Protein AF-A0A520HR29-F1 (afdb_monomer)

Sequence (355 aa):
AADKATYLRTVQDWIVTPQLKSSAGLAGVDSLGGYTKQYLVVPDIQRMAAMKITLHDLATALERNNTSAGAGVVNRNGEGLAVRADGRVRNADELARTVIATRESVPILLSQIGTVRTGQALRMGSASENGHEVVVGTAVMRIGENSRTVSTGVGERLKEIGRALPVDVVVKPVLNRTELVNSTIATVARNLAEGALLVIVVLFALLGNFRAALIAALVIPITMLLTSVGMLRAGVSANLMSLGALDFGLIVDGAVIIVENALRRLGDAQHGRAEPLPLRQRLDLVAASAREMIRPSVYGQAIIILVYAPLLTFTGVEGKMFEPMALTVIVALVFAFILSMTFVPAAIAIWLSRP

Foldseek 3Di:
DQVVLQVQQCCCVPQVFVLLVPFPQFPGKDKFAHFHKDKDWFFDVVLCVVVVHDPVLQVVQLVVQADKDWPAWDDDPNDTHTDIDHSHDDDQVSQQQRFSDADPNRTDGSVRGTHIDIDTDDHPHFDDDPNHGHMDMDGHGDPPDDLLVRLVRSVVSVVVSQVVDDPPDDDDDPDGVNVVQVVLVVVLVVVVVVQLVVVLVVLCVPVVDPQLSVLLSVQQVVLVVQLVVVCVVVVQDPGNLQSVLDDPCLLSVLLSQLSNQLVVQLCVVCVPDPAFDDLVVSLVSSLVSLVVSLVVLVVVLVVVLVVLVVLCVDDDPSNVRRVSNSSSHNSSNVSSSVCSSPVSSVSCSPPCRDD

Structure (mmCIF, N/CA/C/O backbone):
data_AF-A0A520HR29-F1
#
_entry.id   AF-A0A520HR29-F1
#
loop_
_atom_site.group_PDB
_atom_site.id
_atom_site.type_symbol
_atom_site.label_atom_id
_atom_site.label_alt_id
_atom_site.label_comp_id
_atom_site.label_asym_id
_atom_site.label_entity_id
_atom_site.label_seq_id
_atom_site.pdbx_PDB_ins_code
_atom_site.Cartn_x
_atom_site.Cartn_y
_atom_site.Cartn_z
_atom_site.occupancy
_atom_site.B_iso_or_equiv
_atom_site.auth_seq_id
_atom_site.auth_comp_id
_atom_site.auth_asym_id
_atom_site.auth_atom_id
_atom_site.pdbx_PDB_model_n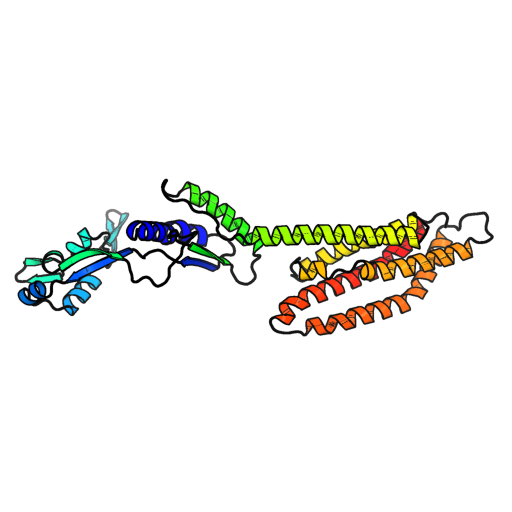um
ATOM 1 N N . ALA A 1 1 ? -32.845 3.758 16.062 1.00 75.75 1 ALA A N 1
ATOM 2 C CA . ALA A 1 1 ? -31.647 4.224 15.324 1.00 75.75 1 ALA A CA 1
ATOM 3 C C . ALA A 1 1 ? -30.361 3.910 16.091 1.00 75.75 1 ALA A C 1
ATOM 5 O O . ALA A 1 1 ? -29.555 3.138 15.586 1.00 75.75 1 ALA A O 1
ATOM 6 N N . ALA A 1 2 ? -30.213 4.398 17.328 1.00 85.38 2 ALA A N 1
ATOM 7 C CA . ALA A 1 2 ? -29.008 4.192 18.137 1.00 85.38 2 ALA A CA 1
ATOM 8 C C . ALA A 1 2 ? -28.659 2.710 18.397 1.00 85.38 2 ALA A C 1
ATOM 10 O O . ALA A 1 2 ? -27.498 2.331 18.274 1.00 85.38 2 ALA A O 1
ATOM 11 N N . ASP A 1 3 ? -29.645 1.842 18.646 1.00 89.75 3 ASP A N 1
ATOM 12 C CA . ASP A 1 3 ? -29.387 0.404 18.853 1.00 89.75 3 ASP A CA 1
ATOM 13 C C . ASP A 1 3 ? -28.850 -0.285 17.596 1.00 89.75 3 ASP A C 1
ATOM 15 O O . ASP A 1 3 ? -27.908 -1.068 17.676 1.00 89.75 3 ASP A O 1
ATOM 19 N N . LYS A 1 4 ? -29.369 0.079 16.415 1.00 90.88 4 LYS A N 1
ATOM 20 C CA . LYS A 1 4 ? -28.843 -0.397 15.126 1.00 90.88 4 LYS A CA 1
ATOM 21 C C . LYS A 1 4 ? -27.391 0.045 14.941 1.00 90.88 4 LYS A C 1
ATOM 23 O O . LYS A 1 4 ? -26.538 -0.765 14.597 1.00 90.88 4 LYS A O 1
ATOM 28 N N . ALA A 1 5 ? -27.093 1.313 15.210 1.00 91.81 5 ALA A N 1
ATOM 29 C CA . ALA A 1 5 ? -25.739 1.850 15.120 1.00 91.81 5 ALA A CA 1
ATOM 30 C C . ALA A 1 5 ? -24.784 1.213 16.156 1.00 91.81 5 ALA A C 1
ATOM 32 O O . ALA A 1 5 ? -23.606 1.001 15.870 1.00 91.81 5 ALA A O 1
ATOM 33 N N . THR A 1 6 ? -25.298 0.841 17.332 1.00 94.00 6 THR A N 1
ATOM 34 C CA . THR A 1 6 ? -24.571 0.082 18.366 1.00 94.00 6 THR A CA 1
ATOM 35 C C . THR A 1 6 ? -24.281 -1.347 17.906 1.00 94.00 6 THR A C 1
ATOM 37 O O . THR A 1 6 ? -23.172 -1.852 18.086 1.00 94.00 6 THR A O 1
ATOM 40 N N . TYR A 1 7 ? -25.261 -2.001 17.279 1.00 93.56 7 TYR A N 1
ATOM 41 C CA . TYR A 1 7 ? -25.117 -3.345 16.730 1.00 93.56 7 TYR A CA 1
ATOM 42 C C . TYR A 1 7 ? -24.063 -3.382 15.619 1.00 93.56 7 TYR A C 1
ATOM 44 O O . TYR A 1 7 ? -23.115 -4.160 15.705 1.00 93.56 7 TYR A O 1
ATOM 52 N N . LEU A 1 8 ? -24.146 -2.464 14.651 1.00 94.25 8 LEU A N 1
ATOM 53 C CA . LEU A 1 8 ? -23.151 -2.335 13.580 1.00 94.25 8 LEU A CA 1
ATOM 54 C C . LEU A 1 8 ? -21.747 -2.069 14.130 1.00 94.25 8 LEU A C 1
ATOM 56 O O . LEU A 1 8 ? -20.780 -2.673 13.670 1.00 94.25 8 LEU A O 1
ATOM 60 N N . ARG A 1 9 ? -21.625 -1.215 15.155 1.00 94.69 9 ARG A N 1
ATOM 61 C CA . ARG A 1 9 ? -20.335 -0.942 15.801 1.00 94.69 9 ARG A CA 1
ATOM 62 C C . ARG A 1 9 ? -19.773 -2.178 16.497 1.00 94.69 9 ARG A C 1
ATOM 64 O O . ARG A 1 9 ? -18.583 -2.451 16.393 1.00 94.69 9 ARG A O 1
ATOM 71 N N . THR A 1 10 ? -20.634 -2.948 17.155 1.00 94.50 10 THR A N 1
ATOM 72 C CA . THR A 1 10 ? -20.252 -4.203 17.813 1.00 94.50 10 THR A CA 1
ATOM 73 C C . THR A 1 10 ? -19.750 -5.223 16.789 1.00 94.50 10 THR A C 1
ATOM 75 O O . THR A 1 10 ? -18.705 -5.834 16.998 1.00 94.50 10 THR A O 1
ATOM 78 N N . VAL A 1 11 ? -20.442 -5.367 15.656 1.00 94.62 11 VAL A N 1
ATOM 79 C CA . VAL A 1 11 ? -20.011 -6.240 14.553 1.00 94.62 11 VAL A CA 1
ATOM 80 C C . VAL A 1 11 ? -18.672 -5.772 13.972 1.00 94.62 11 VAL A C 1
ATOM 82 O O . VAL A 1 11 ? -17.768 -6.585 13.776 1.00 94.62 11 VAL A O 1
ATOM 85 N N . GLN A 1 12 ? -18.497 -4.468 13.758 1.00 94.81 12 GLN A N 1
ATOM 86 C CA . GLN A 1 12 ? -17.238 -3.912 13.267 1.00 94.81 12 GLN A CA 1
ATOM 87 C C . GLN A 1 12 ? -16.068 -4.197 14.223 1.00 94.81 12 GLN A C 1
ATOM 89 O O . GLN A 1 12 ? -15.019 -4.666 13.785 1.00 94.81 12 GLN A O 1
ATOM 94 N N . ASP A 1 13 ? -16.228 -3.932 15.519 1.00 94.69 13 ASP A N 1
ATOM 95 C CA . ASP A 1 13 ? -15.128 -4.023 16.486 1.00 94.69 13 ASP A CA 1
ATOM 96 C C . ASP A 1 13 ? -14.772 -5.474 16.849 1.00 94.69 13 ASP A C 1
ATOM 98 O O . ASP A 1 13 ? -13.598 -5.774 17.073 1.00 94.69 13 ASP A O 1
ATOM 102 N N . TRP A 1 14 ? -15.754 -6.383 16.864 1.00 93.44 14 TRP A N 1
ATOM 103 C CA . TRP A 1 14 ? -15.565 -7.754 17.358 1.00 93.44 14 TRP A CA 1
ATOM 104 C C . TRP A 1 14 ? -15.578 -8.842 16.283 1.00 93.44 14 TRP A C 1
ATOM 106 O O . TRP A 1 14 ? -15.087 -9.937 16.545 1.00 93.44 14 TRP A O 1
ATOM 116 N N . ILE A 1 15 ? -16.096 -8.568 15.082 1.00 93.12 15 ILE A N 1
ATOM 117 C CA . ILE A 1 15 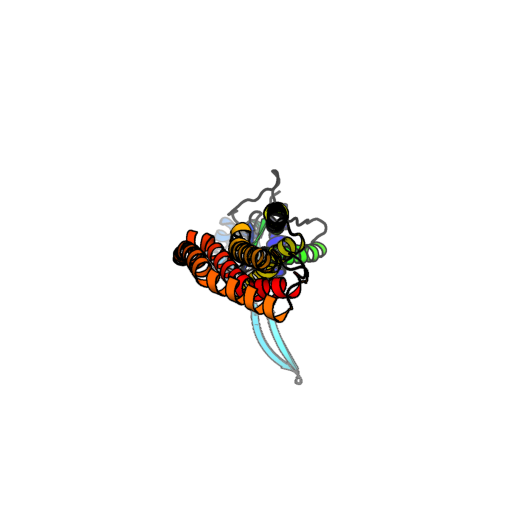? -16.139 -9.547 13.982 1.00 93.12 15 ILE A CA 1
ATOM 118 C C . ILE A 1 15 ? -15.229 -9.109 12.837 1.00 93.12 15 ILE A C 1
ATOM 120 O O . ILE A 1 15 ? -14.336 -9.863 12.450 1.00 93.12 15 ILE A O 1
ATOM 124 N N . VAL A 1 16 ? -15.423 -7.899 12.304 1.00 94.19 16 VAL A N 1
ATOM 125 C CA . VAL A 1 16 ? -14.707 -7.431 11.103 1.00 94.19 16 VAL A CA 1
ATOM 126 C C . VAL A 1 16 ? -13.259 -7.061 11.428 1.00 94.19 16 VAL A C 1
ATOM 128 O O . VAL A 1 16 ? -12.331 -7.590 10.816 1.00 94.19 16 VAL A O 1
ATOM 131 N N . THR A 1 17 ? -13.043 -6.195 12.420 1.00 95.06 17 THR A N 1
ATOM 132 C CA . THR A 1 17 ? -11.715 -5.692 12.801 1.00 95.06 17 THR A CA 1
ATOM 133 C C . THR A 1 17 ? -10.722 -6.810 13.151 1.00 95.06 17 THR A C 1
ATOM 135 O O . THR A 1 17 ? -9.622 -6.796 12.594 1.00 95.06 17 THR A O 1
ATOM 138 N N . PRO A 1 18 ? -11.046 -7.806 14.005 1.00 93.69 18 PRO A N 1
ATOM 139 C CA . PRO A 1 18 ? -10.099 -8.871 14.346 1.00 93.69 18 PRO A CA 1
ATOM 140 C C . PRO A 1 18 ? -9.708 -9.729 13.139 1.00 93.69 18 PRO A C 1
ATOM 142 O O . PRO A 1 18 ? -8.544 -10.096 12.997 1.00 93.69 18 PRO A O 1
ATOM 145 N N . GLN A 1 19 ? -10.659 -10.001 12.241 1.00 92.44 19 GLN A N 1
ATOM 146 C CA . GLN A 1 19 ? -10.419 -10.801 11.038 1.00 92.44 19 GLN A CA 1
ATOM 147 C C . GLN A 1 19 ? -9.675 -10.038 9.939 1.00 92.44 19 GLN A C 1
ATOM 149 O O . GLN A 1 19 ? -8.987 -10.661 9.131 1.00 92.44 19 GLN A O 1
ATOM 154 N N . LEU A 1 20 ? -9.813 -8.709 9.888 1.00 92.75 20 LEU A N 1
ATOM 155 C CA . LEU A 1 20 ? -9.052 -7.863 8.972 1.00 92.75 20 LEU A CA 1
ATOM 156 C C . LEU A 1 20 ? -7.630 -7.624 9.470 1.00 92.75 20 LEU A C 1
ATOM 158 O O . LEU A 1 20 ? -6.715 -7.650 8.653 1.00 92.75 20 LEU A O 1
ATOM 162 N N . LYS A 1 21 ? -7.417 -7.450 10.782 1.00 91.12 21 LYS A N 1
AT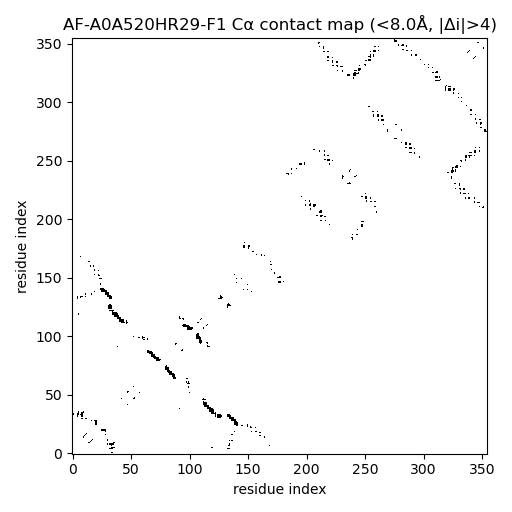OM 163 C CA . LYS A 1 21 ? -6.086 -7.226 11.378 1.00 91.12 21 LYS A CA 1
ATOM 164 C C . LYS A 1 21 ? -5.074 -8.332 11.060 1.00 91.12 21 LYS A C 1
ATOM 166 O O . LYS A 1 21 ? -3.880 -8.060 11.072 1.00 91.12 21 LYS A O 1
ATOM 171 N N . SER A 1 22 ? -5.527 -9.550 10.754 1.00 87.62 22 SER A N 1
ATOM 172 C CA . SER A 1 22 ? -4.649 -10.646 10.324 1.00 87.62 22 SER A CA 1
ATOM 173 C C . SER A 1 22 ? -4.149 -10.515 8.877 1.00 87.62 22 SER A C 1
ATOM 175 O O . SER A 1 22 ? -3.341 -11.332 8.445 1.00 87.62 22 SER A O 1
ATOM 177 N N . SER A 1 23 ? -4.631 -9.535 8.107 1.00 90.75 23 SER A N 1
ATOM 178 C CA . SER A 1 23 ? -4.217 -9.328 6.715 1.00 90.75 23 SER A CA 1
ATOM 179 C C . SER A 1 23 ? -2.809 -8.737 6.647 1.00 90.75 23 SER A C 1
ATOM 181 O O . SER A 1 23 ? -2.465 -7.813 7.388 1.00 90.75 23 SER A O 1
ATOM 183 N N . ALA A 1 24 ? -1.992 -9.245 5.725 1.00 91.38 24 ALA A N 1
ATOM 184 C CA . ALA A 1 24 ? -0.634 -8.758 5.525 1.00 91.38 24 ALA A CA 1
ATOM 185 C C . ALA A 1 24 ? -0.614 -7.269 5.127 1.00 91.38 24 ALA A C 1
ATOM 187 O O . ALA A 1 24 ? -1.448 -6.800 4.354 1.00 91.38 24 ALA A O 1
ATOM 188 N N . GLY A 1 25 ? 0.360 -6.525 5.654 1.00 91.06 25 GLY A N 1
ATOM 189 C CA . GLY A 1 25 ? 0.576 -5.117 5.311 1.00 91.06 25 GLY A CA 1
ATOM 190 C C . GLY A 1 25 ? -0.318 -4.108 6.039 1.00 91.06 25 GLY A C 1
ATOM 191 O O . GLY A 1 25 ? -0.153 -2.906 5.827 1.00 91.06 25 GLY A O 1
ATOM 192 N N . LEU A 1 26 ? -1.216 -4.547 6.930 1.00 94.50 26 LEU A N 1
ATOM 193 C CA . LEU A 1 26 ? -1.991 -3.650 7.792 1.00 94.50 26 LEU A CA 1
ATOM 194 C C . LEU A 1 26 ? -1.271 -3.325 9.106 1.00 94.50 26 LEU A C 1
ATOM 196 O O . LEU A 1 26 ? -0.665 -4.186 9.741 1.00 94.50 26 LEU A O 1
ATOM 200 N N . ALA A 1 27 ? -1.343 -2.056 9.503 1.00 94.31 27 ALA A N 1
ATOM 201 C CA . ALA A 1 27 ? -0.954 -1.559 10.820 1.00 94.31 27 ALA A CA 1
ATOM 202 C C . ALA A 1 27 ? -2.114 -1.674 11.817 1.00 94.31 27 ALA A C 1
ATOM 204 O O . ALA A 1 27 ? -1.908 -1.935 12.999 1.00 94.31 27 ALA A O 1
ATOM 205 N N . GLY A 1 28 ? -3.343 -1.493 11.334 1.00 93.50 28 GLY A N 1
ATOM 206 C CA . GLY A 1 28 ? -4.537 -1.515 12.160 1.00 93.50 28 GLY A CA 1
ATOM 207 C C . GLY A 1 28 ? -5.808 -1.344 11.343 1.00 93.50 28 GLY A C 1
ATOM 208 O O . GLY A 1 28 ? -5.776 -1.178 10.124 1.00 93.50 28 GLY A O 1
ATOM 209 N N . VAL A 1 29 ? -6.936 -1.403 12.042 1.00 95.19 29 VAL A N 1
ATOM 210 C CA . VAL A 1 29 ? -8.247 -1.064 11.497 1.00 95.19 29 VAL A CA 1
ATOM 211 C C . VAL A 1 29 ? -8.897 -0.127 12.496 1.00 95.19 29 VAL A C 1
ATOM 213 O O . VAL A 1 29 ? -9.093 -0.513 13.650 1.00 95.19 29 VAL A O 1
ATOM 216 N N . ASP A 1 30 ? -9.195 1.083 12.043 1.00 94.31 30 ASP A N 1
ATOM 217 C CA . ASP A 1 30 ? -9.849 2.104 12.848 1.00 94.31 30 ASP A CA 1
ATOM 218 C C . ASP A 1 30 ? -11.343 2.098 12.561 1.00 94.31 30 ASP A C 1
ATOM 220 O O . ASP A 1 30 ? -11.768 2.021 11.411 1.00 94.31 30 ASP A O 1
ATOM 224 N N . SER A 1 31 ? -12.149 2.202 13.608 1.00 94.19 31 SER A N 1
ATOM 225 C CA . SER A 1 31 ? -13.604 2.220 13.496 1.00 94.19 31 SER A CA 1
ATOM 226 C C . SER A 1 31 ? -14.127 3.623 13.814 1.00 94.19 31 SER A C 1
ATOM 228 O O . SER A 1 31 ? -13.910 4.139 14.916 1.00 94.19 31 SER A O 1
ATOM 230 N N . LEU A 1 32 ? -14.897 4.215 12.903 1.00 93.56 32 LEU A N 1
ATOM 231 C CA . LEU A 1 32 ? -15.535 5.527 13.034 1.00 93.56 32 LEU A CA 1
ATOM 232 C C . LEU A 1 32 ? -17.066 5.401 12.975 1.00 93.56 32 LEU A C 1
ATOM 234 O O . LEU A 1 32 ? -17.613 4.644 12.174 1.00 93.56 32 LEU A O 1
ATOM 238 N N . GLY A 1 33 ? -17.765 6.171 13.810 1.00 92.56 33 GLY A N 1
ATOM 239 C CA . GLY A 1 33 ? -19.226 6.145 13.898 1.00 92.56 33 GLY A CA 1
ATOM 240 C C . GLY A 1 33 ? -19.773 4.990 14.741 1.00 92.56 33 GLY A C 1
ATOM 241 O O . GLY A 1 33 ? -19.024 4.179 15.294 1.00 92.56 33 GLY A O 1
ATOM 242 N N . GLY A 1 34 ? -21.101 4.946 14.850 1.00 92.75 34 GLY A N 1
ATOM 243 C CA . GLY A 1 34 ? -21.815 4.041 15.748 1.00 92.75 34 GLY A CA 1
ATOM 244 C C . GLY A 1 34 ? -21.625 4.365 17.232 1.00 92.75 34 GLY A C 1
ATOM 245 O O . GLY A 1 34 ? -21.054 5.393 17.597 1.00 92.75 34 GLY A O 1
ATOM 246 N N . TYR A 1 35 ? -22.121 3.474 18.089 1.00 94.06 35 TYR A N 1
ATOM 247 C CA . TYR A 1 35 ? -22.006 3.598 19.541 1.00 94.06 35 TYR A CA 1
ATOM 248 C C . TYR A 1 35 ? -21.321 2.368 20.124 1.00 94.06 35 TYR A C 1
ATOM 250 O O . TYR A 1 35 ? -21.646 1.236 19.768 1.00 94.06 35 TYR A O 1
ATOM 258 N N . THR A 1 36 ? -20.402 2.574 21.062 1.00 94.06 36 THR A N 1
ATOM 259 C CA . THR A 1 36 ? -19.828 1.465 21.825 1.00 94.06 36 THR A CA 1
ATOM 260 C C . THR A 1 36 ? -20.841 1.008 22.866 1.00 94.06 36 THR A C 1
ATOM 262 O O . THR A 1 36 ? -21.281 1.808 23.696 1.00 94.06 36 THR A O 1
ATOM 265 N N . LYS A 1 37 ? -21.206 -0.277 22.836 1.00 92.62 37 LYS A N 1
ATOM 266 C CA . LYS A 1 37 ? -22.087 -0.879 23.841 1.00 92.62 37 LYS A CA 1
ATOM 267 C C . LYS A 1 37 ? -21.444 -0.759 25.225 1.00 92.62 37 LYS A C 1
ATOM 269 O O . LYS A 1 37 ? -20.305 -1.179 25.417 1.00 92.62 37 LYS A O 1
ATOM 274 N N . GLN A 1 38 ? -22.187 -0.224 26.188 1.00 93.06 38 GLN A N 1
ATOM 275 C CA . GLN A 1 38 ? -21.779 -0.144 27.589 1.00 93.06 38 GLN A CA 1
ATOM 276 C C . GLN A 1 38 ? -22.861 -0.724 28.494 1.00 93.06 38 GLN A C 1
ATOM 278 O O . GLN A 1 38 ? -24.051 -0.643 28.198 1.00 93.06 38 GLN A O 1
ATOM 283 N N . TYR A 1 39 ? -22.449 -1.293 29.621 1.00 93.00 39 TYR A N 1
ATOM 284 C CA . TYR A 1 39 ? -23.365 -1.619 30.706 1.00 93.00 39 TYR A CA 1
ATOM 285 C C . TYR A 1 39 ? -23.378 -0.439 31.673 1.00 93.00 39 TYR A C 1
ATOM 287 O O . TYR A 1 39 ? -22.364 -0.128 32.292 1.00 93.00 39 TYR A O 1
ATOM 295 N N . LEU A 1 40 ? -24.513 0.253 31.750 1.00 93.12 40 LEU A N 1
ATOM 296 C CA . LEU A 1 40 ? -24.690 1.419 32.604 1.00 93.12 40 LEU A CA 1
ATOM 297 C C . LEU A 1 40 ? -25.296 0.980 33.931 1.00 93.12 40 LEU A C 1
ATOM 299 O O . LEU A 1 40 ? -26.413 0.458 33.968 1.00 93.12 40 LEU A O 1
ATOM 303 N N . VAL A 1 41 ? -24.565 1.236 35.011 1.00 94.88 41 VAL A N 1
ATOM 304 C CA . VAL A 1 41 ? -25.062 1.112 36.379 1.00 94.88 41 VAL A CA 1
ATOM 305 C C . VAL A 1 41 ? -25.579 2.480 36.806 1.00 94.88 41 VAL A C 1
ATOM 307 O O . VAL A 1 41 ? -24.807 3.429 36.914 1.00 94.88 41 VAL A O 1
ATOM 310 N N . VAL A 1 42 ? -26.890 2.591 37.012 1.00 94.81 42 VAL A N 1
ATOM 311 C CA . VAL A 1 42 ? -27.555 3.824 37.445 1.00 94.81 42 VAL A CA 1
ATOM 312 C C . VAL A 1 42 ? -27.938 3.668 38.921 1.00 94.81 42 VAL A C 1
ATOM 314 O O . VAL A 1 42 ? -28.943 3.010 39.213 1.00 94.81 42 VAL A O 1
ATOM 317 N N . PRO A 1 43 ? -27.134 4.207 39.856 1.00 95.19 43 PRO A N 1
ATOM 318 C CA . PRO A 1 43 ? -27.406 4.103 41.286 1.00 95.19 43 PRO A CA 1
ATOM 319 C C . PRO A 1 43 ? -28.644 4.908 41.698 1.00 95.19 43 PRO A C 1
ATOM 321 O O . PRO A 1 43 ? -28.850 6.030 41.236 1.00 95.19 43 PRO A O 1
ATOM 324 N N . ASP A 1 44 ? -29.438 4.352 42.612 1.00 96.31 44 ASP A N 1
ATOM 325 C CA . ASP A 1 44 ? -30.517 5.058 43.303 1.00 96.31 44 ASP A CA 1
ATOM 326 C C . ASP A 1 44 ? -29.973 5.598 44.630 1.00 96.31 44 ASP A C 1
ATOM 328 O O . ASP A 1 44 ? -29.794 4.862 45.604 1.00 96.31 44 ASP A O 1
ATOM 332 N N . ILE A 1 45 ? -29.701 6.904 44.663 1.00 95.44 45 ILE A N 1
ATOM 333 C CA . ILE A 1 45 ? -29.080 7.569 45.814 1.00 95.44 45 ILE A CA 1
ATOM 334 C C . ILE A 1 45 ? -29.928 7.418 47.086 1.00 95.44 45 ILE A C 1
ATOM 336 O O . ILE A 1 45 ? -29.365 7.289 48.173 1.00 95.44 45 ILE A O 1
ATOM 340 N N . GLN A 1 46 ? -31.262 7.377 46.978 1.00 95.50 46 GLN A N 1
ATOM 341 C CA . GLN A 1 46 ? -32.135 7.224 48.145 1.00 95.50 46 GLN A CA 1
ATOM 342 C C . GLN A 1 46 ? -32.033 5.814 48.729 1.00 95.50 46 GLN A C 1
ATOM 344 O O . GLN A 1 46 ? -31.867 5.657 49.941 1.00 95.50 46 GLN A O 1
ATOM 349 N N . ARG A 1 47 ? -32.065 4.782 47.877 1.00 94.50 47 ARG A N 1
ATOM 350 C CA . ARG A 1 47 ? -31.902 3.385 48.319 1.00 94.50 47 ARG A CA 1
ATOM 351 C C . ARG A 1 47 ? -30.506 3.122 48.869 1.00 94.50 47 ARG A C 1
ATOM 353 O O . ARG A 1 47 ? -30.370 2.469 49.901 1.00 94.50 47 ARG A O 1
ATOM 360 N N . MET A 1 48 ? -29.479 3.674 48.226 1.00 94.94 48 MET A N 1
ATOM 361 C CA . MET A 1 48 ? -28.103 3.607 48.717 1.00 94.94 48 MET A CA 1
ATOM 362 C C . MET A 1 48 ? -27.961 4.262 50.094 1.00 94.94 48 MET A C 1
ATOM 364 O O . MET A 1 48 ? -27.369 3.661 50.989 1.00 94.94 48 MET A O 1
ATOM 368 N N . ALA A 1 49 ? -28.555 5.442 50.301 1.00 94.25 49 ALA A N 1
ATOM 369 C CA . ALA A 1 49 ? -28.539 6.127 51.592 1.00 94.25 49 ALA A CA 1
ATOM 370 C C . ALA A 1 49 ? -29.282 5.335 52.682 1.00 94.25 49 ALA A C 1
ATOM 372 O O . ALA A 1 49 ? -28.747 5.163 53.778 1.00 94.25 49 ALA A O 1
ATOM 373 N N . ALA A 1 50 ? -30.462 4.780 52.374 1.00 93.56 50 ALA A N 1
ATOM 374 C CA . ALA A 1 50 ? -31.218 3.924 53.295 1.00 93.56 50 ALA A CA 1
ATOM 375 C C . ALA A 1 50 ? -30.412 2.683 53.715 1.00 93.56 50 ALA A C 1
ATOM 377 O O . ALA A 1 50 ? -30.412 2.279 54.878 1.00 93.56 50 ALA A O 1
ATOM 378 N N . MET A 1 51 ? -29.650 2.121 52.777 1.00 92.88 51 MET A N 1
ATOM 379 C CA . MET A 1 51 ? -28.749 1.002 53.024 1.00 92.88 51 MET A CA 1
ATOM 380 C C . MET A 1 51 ? -27.351 1.446 53.467 1.00 92.88 51 MET A C 1
ATOM 382 O O . MET A 1 51 ? -26.488 0.594 53.596 1.00 92.88 51 MET A O 1
ATOM 386 N N . LYS A 1 52 ? -27.097 2.733 53.748 1.00 93.06 52 LYS A N 1
ATOM 387 C CA . LYS A 1 52 ? -25.780 3.324 54.079 1.00 93.06 52 LYS A CA 1
ATOM 388 C C . LYS A 1 52 ? -24.623 2.767 53.223 1.00 93.06 52 LYS A C 1
ATOM 390 O O . LYS A 1 52 ? -23.619 2.320 53.771 1.00 93.06 52 LYS A O 1
ATOM 395 N N . ILE A 1 53 ? -24.809 2.720 51.906 1.00 94.50 53 ILE A N 1
ATOM 396 C CA . ILE A 1 53 ? -23.789 2.333 50.921 1.00 94.50 53 ILE A CA 1
ATOM 397 C C . ILE A 1 53 ? -23.338 3.602 50.201 1.00 94.50 53 ILE A C 1
ATOM 399 O O . ILE A 1 53 ? -24.173 4.366 49.715 1.00 94.50 53 ILE A O 1
ATOM 403 N N . THR A 1 54 ? -22.030 3.842 50.128 1.00 94.69 54 THR A N 1
ATOM 404 C CA . THR A 1 54 ? -21.476 4.994 49.405 1.00 94.69 54 THR A CA 1
ATOM 405 C C . THR A 1 54 ? -21.236 4.668 47.927 1.00 94.69 54 THR A C 1
ATOM 407 O O . THR A 1 54 ? -21.159 3.506 47.524 1.00 94.69 54 THR A O 1
ATOM 410 N N . LEU A 1 55 ? -21.077 5.697 47.086 1.00 94.19 55 LEU A N 1
ATOM 411 C CA . LEU A 1 55 ? -20.671 5.501 45.685 1.00 94.19 55 LEU A CA 1
ATOM 412 C C . LEU A 1 55 ? -19.290 4.839 45.566 1.00 94.19 55 LEU A C 1
ATOM 414 O O . LEU A 1 55 ? -19.049 4.092 44.620 1.00 94.19 55 LEU A O 1
ATOM 418 N N . HIS A 1 56 ? -18.402 5.081 46.532 1.00 94.38 56 HIS A N 1
ATOM 419 C CA . HIS A 1 56 ? -17.089 4.446 46.577 1.00 94.38 56 HIS A CA 1
ATOM 420 C C . HIS A 1 56 ? -17.190 2.942 46.869 1.00 94.38 56 HIS A C 1
ATOM 422 O O . HIS A 1 56 ? -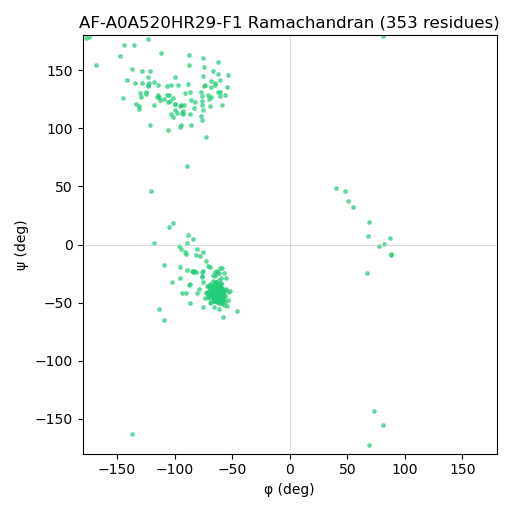16.513 2.148 46.214 1.00 94.38 56 HIS A O 1
ATOM 428 N N . ASP A 1 57 ? -18.082 2.544 47.783 1.00 92.88 57 ASP A N 1
ATOM 429 C CA . ASP A 1 57 ? -18.347 1.130 48.077 1.00 92.88 57 ASP A CA 1
ATOM 430 C C . ASP A 1 57 ? -18.892 0.410 46.841 1.00 92.88 57 ASP A C 1
ATOM 432 O O . ASP A 1 57 ? -18.439 -0.683 46.507 1.00 92.88 57 ASP A O 1
ATOM 436 N N . LEU A 1 58 ? -19.818 1.055 46.120 1.00 94.19 58 LEU A N 1
ATOM 437 C CA . LEU A 1 58 ? -20.357 0.536 44.866 1.00 94.19 58 LEU A CA 1
ATOM 438 C C . LEU A 1 58 ? -19.254 0.333 43.817 1.00 94.19 58 LEU A C 1
ATOM 440 O O . LEU A 1 58 ? -19.157 -0.750 43.244 1.00 94.19 58 LEU A O 1
ATOM 444 N N . ALA A 1 59 ? -18.412 1.342 43.579 1.00 93.75 59 ALA A N 1
ATOM 445 C CA . ALA A 1 59 ? -17.318 1.245 42.612 1.00 93.75 59 ALA A CA 1
ATOM 446 C C . ALA A 1 59 ? -16.336 0.118 42.977 1.00 93.75 59 ALA A C 1
ATOM 448 O O . ALA A 1 59 ? -16.046 -0.748 42.152 1.00 93.75 59 ALA A O 1
ATOM 449 N N . THR A 1 60 ? -15.915 0.064 44.243 1.00 93.50 60 THR A N 1
ATOM 450 C CA . THR A 1 60 ? -14.985 -0.955 44.751 1.00 93.50 60 THR A CA 1
ATOM 451 C C . THR A 1 60 ? -15.572 -2.363 44.643 1.00 93.50 60 THR A C 1
ATOM 453 O O . THR A 1 60 ? -14.876 -3.310 44.269 1.00 93.50 60 THR A O 1
ATOM 456 N N . ALA A 1 61 ? -16.861 -2.527 44.954 1.00 92.62 61 ALA A N 1
ATOM 457 C CA . ALA A 1 61 ? -17.537 -3.810 44.832 1.00 92.62 61 ALA A CA 1
ATOM 458 C C . ALA A 1 61 ? -17.628 -4.266 43.371 1.00 92.62 61 ALA A C 1
ATOM 460 O O . ALA A 1 61 ? -17.376 -5.436 43.084 1.00 92.62 61 ALA A O 1
ATOM 461 N N . LEU A 1 62 ? -17.941 -3.362 42.439 1.00 92.62 62 LEU A N 1
ATOM 462 C CA . LEU A 1 62 ? -17.993 -3.682 41.012 1.00 92.62 62 LEU A CA 1
ATOM 463 C C . LEU A 1 62 ? -16.623 -4.096 40.458 1.00 92.62 62 LEU A C 1
ATOM 465 O O . LEU A 1 62 ? -16.544 -5.071 39.713 1.00 92.62 62 LEU A O 1
ATOM 469 N N . GLU A 1 63 ? -15.550 -3.407 40.849 1.00 90.50 63 GLU A N 1
ATOM 470 C CA . GLU A 1 63 ? -14.184 -3.750 40.433 1.00 90.50 63 GLU A CA 1
ATOM 471 C C . GLU A 1 63 ? -13.757 -5.132 40.941 1.00 90.50 63 GLU A C 1
ATOM 473 O O . GLU A 1 63 ? -13.227 -5.939 40.176 1.00 90.50 63 GLU A O 1
ATOM 478 N N . ARG A 1 64 ? -14.043 -5.453 42.210 1.00 89.19 64 ARG A N 1
ATOM 479 C CA . ARG A 1 64 ? -13.693 -6.756 42.806 1.00 89.19 64 ARG A CA 1
ATOM 480 C C . ARG A 1 64 ? -14.463 -7.920 42.186 1.00 89.19 64 ARG A C 1
ATOM 482 O O . ARG A 1 64 ? -13.892 -8.991 41.986 1.00 89.19 64 ARG A O 1
ATOM 489 N N . ASN A 1 65 ? -15.738 -7.708 41.866 1.00 88.19 65 ASN A N 1
ATOM 490 C CA . ASN A 1 65 ? -16.634 -8.747 41.354 1.00 88.19 65 ASN A CA 1
ATOM 491 C C . ASN A 1 65 ? -16.534 -8.981 39.837 1.00 88.19 65 ASN A C 1
ATOM 493 O O . ASN A 1 65 ? -17.316 -9.760 39.306 1.00 88.19 65 ASN A O 1
ATOM 497 N N . ASN A 1 66 ? -15.607 -8.330 39.127 1.00 87.94 66 ASN A N 1
ATOM 498 C CA . ASN A 1 66 ? -15.398 -8.549 37.693 1.00 87.94 66 ASN A CA 1
ATOM 499 C C . ASN A 1 66 ? -13.972 -9.032 37.388 1.00 87.94 66 ASN A C 1
ATOM 501 O O . ASN A 1 66 ? -13.299 -8.536 36.481 1.00 87.94 66 ASN A O 1
ATOM 505 N N . THR A 1 67 ? -13.495 -10.000 38.171 1.00 85.44 67 THR A N 1
ATOM 506 C CA . THR A 1 67 ? -12.152 -10.577 38.047 1.00 85.44 67 THR A CA 1
ATOM 507 C C . THR A 1 67 ? -12.227 -12.093 37.843 1.00 85.44 67 THR A C 1
ATOM 509 O O . THR A 1 67 ? -13.104 -12.767 38.377 1.00 85.44 67 THR A O 1
ATOM 512 N N . SER A 1 68 ? -11.320 -12.657 37.038 1.00 82.75 68 SER A N 1
ATOM 513 C CA . SER A 1 68 ? -11.130 -14.115 36.942 1.00 82.75 68 SER A CA 1
ATOM 514 C C . SER A 1 68 ? -9.826 -14.493 37.641 1.00 82.75 68 SER A C 1
ATOM 516 O O . SER A 1 68 ? -8.807 -13.843 37.409 1.00 82.75 68 SER A O 1
ATOM 518 N N . ALA A 1 69 ? -9.835 -15.570 38.430 1.00 82.56 69 ALA A N 1
ATOM 519 C CA . ALA A 1 69 ? -8.654 -16.078 39.128 1.00 82.56 69 ALA A CA 1
ATOM 520 C C . ALA A 1 69 ? -8.361 -17.541 38.748 1.00 82.56 69 ALA A C 1
ATOM 522 O O . ALA A 1 69 ? -9.266 -18.371 38.618 1.00 82.56 69 ALA A O 1
ATOM 523 N N . GLY A 1 70 ? -7.078 -17.864 38.557 1.00 81.00 70 GLY A N 1
ATOM 524 C CA . GLY A 1 70 ? -6.607 -19.241 38.399 1.00 81.00 70 GLY A CA 1
ATOM 525 C C . GLY A 1 70 ? -6.320 -19.861 39.765 1.00 81.00 70 GLY A C 1
ATOM 526 O O . GLY A 1 70 ? -5.632 -19.246 40.573 1.00 81.00 70 GLY A O 1
ATOM 527 N N . ALA A 1 71 ? -6.829 -21.067 40.018 1.00 81.81 71 ALA A N 1
ATOM 528 C CA . ALA A 1 71 ? -6.673 -21.763 41.299 1.00 81.81 71 ALA A CA 1
ATOM 529 C C . ALA A 1 71 ? -5.641 -22.910 41.239 1.00 81.81 71 ALA A C 1
ATOM 531 O O . ALA A 1 71 ? -5.581 -23.746 42.136 1.00 81.81 71 ALA A O 1
ATOM 532 N N . GLY A 1 72 ? -4.810 -22.942 40.192 1.00 86.31 72 GLY A N 1
ATOM 533 C CA . GLY A 1 72 ? -3.764 -23.947 40.009 1.00 86.31 72 GLY A CA 1
ATOM 534 C C . GLY A 1 72 ? -4.285 -25.268 39.442 1.00 86.31 72 GLY A C 1
ATOM 535 O O . GLY A 1 72 ? -5.290 -25.308 38.730 1.00 86.31 72 GLY A O 1
ATOM 536 N N . VAL A 1 73 ? -3.562 -26.351 39.719 1.00 89.44 73 VAL A N 1
ATOM 537 C CA . VAL A 1 73 ? -3.864 -27.697 39.221 1.00 89.44 73 VAL A CA 1
ATOM 538 C C . VAL A 1 73 ? -3.983 -28.641 40.408 1.00 89.44 73 VAL A C 1
ATOM 540 O O . VAL A 1 73 ? -3.095 -28.689 41.257 1.00 89.44 73 VAL A O 1
ATOM 543 N N . VAL A 1 74 ? -5.070 -29.403 40.459 1.00 91.62 74 VAL A N 1
ATOM 544 C CA . VAL A 1 74 ? -5.276 -30.470 41.440 1.00 91.62 74 VAL A CA 1
ATOM 545 C C . VAL A 1 74 ? -4.949 -31.794 40.768 1.00 91.62 74 VAL A C 1
ATOM 547 O O . VAL A 1 74 ? -5.566 -32.152 39.769 1.00 91.62 74 VAL A O 1
ATOM 550 N N . ASN A 1 75 ? -3.981 -32.530 41.311 1.00 90.44 75 ASN A N 1
ATOM 551 C CA . ASN A 1 75 ? -3.664 -33.864 40.817 1.00 90.44 75 ASN A CA 1
ATOM 552 C C . ASN A 1 75 ? -4.638 -34.881 41.422 1.00 90.44 75 ASN A C 1
ATOM 554 O O . ASN A 1 75 ? -4.739 -34.998 42.645 1.00 90.44 75 ASN A O 1
ATOM 558 N N . ARG A 1 76 ? -5.353 -35.615 40.571 1.00 91.50 76 ARG A N 1
ATOM 559 C CA . ARG A 1 76 ? -6.236 -36.704 40.979 1.00 91.50 76 ARG A CA 1
ATOM 560 C C . ARG A 1 76 ? -5.931 -37.926 40.121 1.00 91.50 76 ARG A C 1
ATOM 562 O O . ARG A 1 76 ? -6.114 -37.894 38.913 1.00 91.50 76 ARG A O 1
ATOM 569 N N . ASN A 1 77 ? -5.472 -39.006 40.753 1.00 91.31 77 ASN A N 1
ATOM 570 C CA . ASN A 1 77 ? -5.131 -40.275 40.092 1.00 91.31 77 ASN A CA 1
ATOM 571 C C . ASN A 1 77 ? -4.112 -40.146 38.939 1.00 91.31 77 ASN A C 1
ATOM 573 O O . ASN A 1 77 ? -4.171 -40.906 37.979 1.00 91.31 77 ASN A O 1
ATOM 577 N N . GLY A 1 78 ? -3.178 -39.193 39.021 1.00 90.94 78 GLY A N 1
ATOM 578 C CA . GLY A 1 78 ? -2.180 -38.955 37.974 1.00 90.94 78 GLY A CA 1
ATOM 579 C C . GLY A 1 78 ? -2.630 -37.987 36.875 1.00 90.94 78 GLY A C 1
ATOM 580 O O . GLY A 1 78 ? -1.791 -37.568 36.082 1.00 90.94 78 GLY A O 1
ATOM 581 N N . GLU A 1 79 ? -3.900 -37.569 36.852 1.00 91.06 79 GLU A N 1
ATOM 582 C CA . GLU A 1 79 ? -4.384 -36.481 35.998 1.00 91.06 79 GLU A CA 1
ATOM 583 C C . GLU A 1 79 ? -4.307 -35.130 36.720 1.00 91.06 79 GLU A C 1
ATOM 585 O O . GLU A 1 79 ? -4.795 -34.963 37.840 1.00 91.06 79 GLU A O 1
ATOM 590 N N . GLY A 1 80 ? -3.717 -34.132 36.059 1.00 90.50 80 GLY A N 1
ATOM 591 C CA . GLY A 1 80 ? -3.714 -32.747 36.525 1.00 90.50 80 GLY A CA 1
ATOM 592 C C . GLY A 1 80 ? -4.976 -32.006 36.084 1.00 90.50 80 GLY A C 1
ATOM 593 O O . GLY A 1 80 ? -5.068 -31.565 34.941 1.00 90.50 80 GLY A O 1
ATOM 594 N N . LEU A 1 81 ? -5.928 -31.814 36.997 1.00 90.88 81 LEU A N 1
ATOM 595 C CA . LEU A 1 81 ? -7.154 -31.055 36.757 1.00 90.88 81 LEU A CA 1
ATOM 596 C C . LEU A 1 81 ? -6.920 -29.566 37.026 1.00 90.88 81 LEU A C 1
ATOM 598 O O . LEU A 1 81 ? -6.713 -29.155 38.168 1.00 90.88 81 LEU A O 1
ATOM 602 N N . ALA A 1 82 ? -6.964 -28.741 35.982 1.00 89.94 82 ALA A N 1
ATOM 603 C CA . ALA A 1 82 ? -6.863 -27.293 36.130 1.00 89.94 82 ALA A CA 1
ATOM 604 C C . ALA A 1 82 ? -8.131 -26.724 36.789 1.00 89.94 82 ALA A C 1
ATOM 606 O O . ALA A 1 82 ? -9.24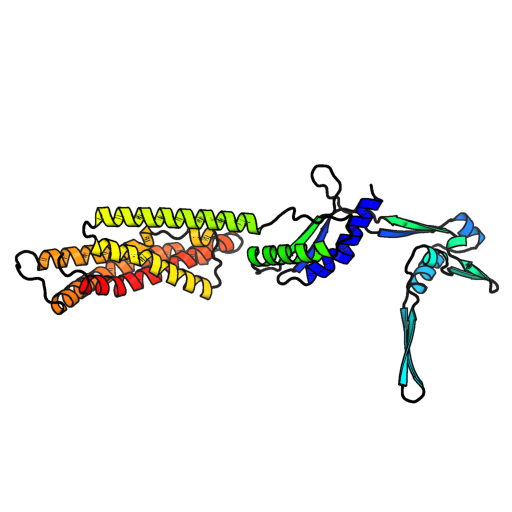2 -26.921 36.293 1.00 89.94 82 ALA A O 1
ATOM 607 N N . VAL A 1 83 ? -7.966 -25.984 37.886 1.00 88.44 83 VAL A N 1
ATOM 608 C CA . VAL A 1 83 ? -9.069 -25.330 38.598 1.00 88.44 83 VAL A CA 1
ATOM 609 C C . VAL A 1 83 ? -9.090 -23.848 38.237 1.00 88.44 83 VAL A C 1
ATOM 611 O O . VAL A 1 83 ? -8.094 -23.132 38.371 1.00 88.44 83 VAL A O 1
ATOM 614 N N . ARG A 1 84 ? -10.248 -23.367 37.781 1.00 86.75 84 ARG A N 1
ATOM 615 C CA . ARG A 1 84 ? -10.462 -21.971 37.388 1.00 86.75 84 ARG A CA 1
ATOM 616 C C . ARG A 1 84 ? -11.718 -21.421 38.051 1.00 86.75 84 ARG A C 1
ATOM 618 O O . ARG A 1 84 ? -12.780 -22.024 37.939 1.00 86.75 84 ARG A O 1
ATOM 625 N N . ALA A 1 85 ? -11.596 -20.249 38.671 1.00 83.75 85 ALA A N 1
ATOM 626 C CA . ALA A 1 85 ? -12.726 -19.469 39.154 1.00 83.75 85 ALA A CA 1
ATOM 627 C C . ALA A 1 85 ? -13.008 -18.332 38.159 1.00 83.75 85 ALA A C 1
ATOM 629 O O . ALA A 1 85 ? -12.206 -17.406 38.001 1.00 83.75 85 ALA A O 1
ATOM 630 N N . ASP A 1 86 ? -14.127 -18.422 37.439 1.00 82.94 86 ASP A N 1
ATOM 631 C CA . ASP A 1 86 ? -14.558 -17.386 36.499 1.00 82.94 86 ASP A CA 1
ATOM 632 C C . ASP A 1 86 ? -15.553 -16.432 37.169 1.00 82.94 86 ASP A C 1
ATOM 634 O O . ASP A 1 86 ? -16.723 -16.766 37.319 1.00 82.94 86 ASP A O 1
ATOM 638 N N . GLY A 1 87 ? -15.077 -15.255 37.584 1.00 83.31 87 GLY A N 1
ATOM 639 C CA . GLY A 1 87 ? -15.904 -14.178 38.138 1.00 83.31 87 GLY A CA 1
ATOM 640 C C . GLY A 1 87 ? -16.193 -13.053 37.142 1.00 83.31 87 GLY A C 1
ATOM 641 O O . GLY A 1 87 ? -16.513 -11.946 37.553 1.00 83.31 87 GLY A O 1
ATOM 642 N N . ARG A 1 88 ? -16.031 -13.274 35.829 1.00 87.31 88 ARG A N 1
ATOM 643 C CA . ARG A 1 88 ? -16.327 -12.238 34.829 1.00 87.31 88 ARG A CA 1
ATOM 644 C C . ARG A 1 88 ? -17.822 -12.098 34.595 1.00 87.31 88 ARG A C 1
ATOM 646 O O . ARG A 1 88 ? -18.493 -13.069 34.257 1.00 87.31 88 ARG A O 1
ATOM 653 N N . VAL A 1 89 ? -18.293 -10.858 34.625 1.00 89.56 89 VAL A N 1
ATOM 654 C CA . VAL A 1 89 ? -19.677 -10.514 34.302 1.00 89.56 89 VAL A CA 1
ATOM 655 C C . VAL A 1 89 ? -19.891 -10.545 32.786 1.00 89.56 89 VAL A C 1
ATOM 657 O O . VAL A 1 89 ? -19.149 -9.908 32.031 1.00 89.56 89 VAL A O 1
ATOM 660 N N . ARG A 1 90 ? -20.908 -11.277 32.318 1.00 87.31 90 ARG A N 1
ATOM 661 C CA . ARG A 1 90 ? -21.158 -11.501 30.880 1.00 87.31 90 ARG A CA 1
ATOM 662 C C . ARG A 1 90 ? -22.288 -10.644 30.323 1.00 87.31 90 ARG A C 1
ATOM 664 O O . ARG A 1 90 ? -22.255 -10.250 29.155 1.00 87.31 90 ARG A O 1
ATOM 671 N N . ASN A 1 91 ? -23.291 -10.355 31.141 1.00 90.00 91 ASN A N 1
ATOM 672 C CA . ASN A 1 91 ? -24.504 -9.655 30.733 1.00 90.00 91 ASN A CA 1
ATOM 673 C C . ASN A 1 91 ? -25.020 -8.727 31.847 1.00 90.00 91 ASN A C 1
ATOM 675 O O . ASN A 1 91 ? -24.514 -8.718 32.969 1.00 90.00 91 ASN A O 1
ATOM 679 N N . ALA A 1 92 ? -26.018 -7.909 31.507 1.00 91.06 92 ALA A N 1
ATOM 680 C CA . ALA A 1 92 ? -26.605 -6.941 32.430 1.00 91.06 92 ALA A CA 1
ATOM 681 C C . ALA A 1 92 ? -27.302 -7.605 33.633 1.00 91.06 92 ALA A C 1
ATOM 683 O O . ALA A 1 92 ? -27.276 -7.042 34.725 1.00 91.06 92 ALA A O 1
ATOM 684 N N . ASP A 1 93 ? -27.882 -8.795 33.453 1.00 91.81 93 ASP A N 1
ATOM 685 C CA . ASP A 1 93 ? -28.598 -9.511 34.515 1.00 91.81 93 ASP A CA 1
ATOM 686 C C . ASP A 1 93 ? -27.640 -10.073 35.568 1.00 91.81 93 ASP A C 1
ATOM 688 O O . ASP A 1 93 ? -27.904 -9.977 36.766 1.00 91.81 93 ASP A O 1
ATOM 692 N N . GLU A 1 94 ? -26.502 -10.618 35.137 1.00 91.50 94 GLU A N 1
ATOM 693 C CA . GLU A 1 94 ? -25.409 -11.019 36.023 1.00 91.50 94 GLU A CA 1
ATOM 694 C C . GLU A 1 94 ? -24.865 -9.812 36.788 1.00 91.50 94 GLU A C 1
ATOM 696 O O . GLU A 1 94 ? -24.723 -9.884 38.006 1.00 91.50 94 GLU A O 1
ATOM 701 N N . LEU A 1 95 ? -24.657 -8.679 36.104 1.00 93.00 95 LEU A N 1
ATOM 702 C CA . LEU A 1 95 ? -24.203 -7.445 36.750 1.00 93.00 95 LEU A CA 1
ATOM 703 C C . LEU A 1 95 ? -25.194 -6.968 37.821 1.00 93.00 95 LEU A C 1
ATOM 705 O O . LEU A 1 95 ? -24.789 -6.531 38.894 1.00 93.00 95 LEU A O 1
ATOM 709 N N . ALA A 1 96 ? -26.498 -7.071 37.552 1.00 93.19 96 ALA A N 1
ATOM 710 C CA . ALA A 1 96 ? -27.548 -6.680 38.490 1.00 93.19 96 ALA A CA 1
ATOM 711 C C . ALA A 1 96 ? -27.599 -7.574 39.743 1.00 93.19 96 ALA A C 1
ATOM 713 O O . ALA A 1 96 ? -28.035 -7.122 40.803 1.00 93.19 96 ALA A O 1
ATOM 714 N N . ARG A 1 97 ? -27.139 -8.826 39.642 1.00 92.62 97 ARG A N 1
ATOM 715 C CA . ARG A 1 97 ? -27.070 -9.790 40.752 1.00 92.62 97 ARG A CA 1
ATOM 716 C C . ARG A 1 97 ? -25.757 -9.724 41.531 1.00 92.62 97 ARG A C 1
ATOM 718 O O . ARG A 1 97 ? -25.582 -10.491 42.473 1.00 92.62 97 ARG A O 1
ATOM 725 N N . THR A 1 98 ? -24.846 -8.825 41.171 1.00 93.06 98 THR A N 1
ATOM 726 C CA . THR A 1 98 ? -23.588 -8.646 41.893 1.00 93.06 98 THR A CA 1
ATOM 727 C C . THR A 1 98 ? -23.848 -8.209 43.332 1.00 93.06 98 THR A C 1
ATOM 729 O O . THR A 1 98 ? -24.612 -7.273 43.581 1.00 93.06 98 THR A O 1
ATOM 732 N N . VAL A 1 99 ? -23.197 -8.879 44.284 1.00 93.19 99 VAL A N 1
ATOM 733 C CA . VAL A 1 99 ? -23.260 -8.529 45.707 1.00 93.19 99 VAL A CA 1
ATOM 734 C C . VAL A 1 99 ? -22.387 -7.301 45.954 1.00 93.19 99 VAL A C 1
ATOM 736 O O . VAL A 1 99 ? -21.180 -7.329 45.712 1.00 93.19 99 VAL A O 1
ATOM 739 N N . ILE A 1 100 ? -23.001 -6.227 46.446 1.00 94.25 100 ILE A N 1
ATOM 740 C CA . ILE A 1 100 ? -22.326 -4.953 46.719 1.00 94.25 100 ILE A CA 1
ATOM 741 C C . ILE A 1 100 ? -21.857 -4.872 48.169 1.00 94.25 100 ILE A C 1
ATOM 743 O O . ILE A 1 100 ? -20.741 -4.443 48.443 1.00 94.25 100 ILE A O 1
ATOM 747 N N . ALA A 1 101 ? -22.692 -5.319 49.103 1.00 92.00 101 ALA A N 1
ATOM 748 C CA . ALA A 1 101 ? -22.369 -5.360 50.523 1.00 92.00 101 ALA A CA 1
ATOM 749 C C . ALA A 1 101 ? -23.057 -6.557 51.182 1.00 92.00 101 ALA A C 1
ATOM 751 O O . ALA A 1 101 ? -24.008 -7.109 50.639 1.00 92.00 101 ALA A O 1
ATOM 752 N N . THR A 1 102 ? -22.595 -6.959 52.362 1.00 92.31 102 THR A N 1
ATOM 753 C CA . THR A 1 102 ? -23.272 -7.968 53.191 1.00 92.31 102 THR A CA 1
ATOM 754 C C . THR A 1 102 ? -23.516 -7.374 54.569 1.00 92.31 102 THR A C 1
ATOM 756 O O . THR A 1 102 ? -22.601 -6.801 55.161 1.00 92.31 102 THR A O 1
ATOM 759 N N . ARG A 1 103 ? -24.745 -7.486 55.080 1.00 88.69 103 ARG A N 1
ATOM 760 C CA . ARG A 1 103 ? -25.127 -7.022 56.422 1.00 88.69 103 ARG A CA 1
ATOM 761 C C . ARG A 1 103 ? -25.839 -8.123 57.165 1.00 88.69 103 ARG A C 1
ATOM 763 O O . ARG A 1 103 ? -26.795 -8.664 56.634 1.00 88.69 103 ARG A O 1
ATOM 770 N N . GLU A 1 104 ? -25.378 -8.442 58.371 1.00 88.19 104 GLU A N 1
ATOM 771 C CA . GLU A 1 104 ? -26.004 -9.480 59.206 1.00 88.19 104 GLU A CA 1
ATOM 772 C C . GLU A 1 104 ? -26.205 -10.804 58.434 1.00 88.19 104 GLU A C 1
ATOM 774 O O . GLU A 1 104 ? -27.203 -11.497 58.588 1.00 88.19 104 GLU A O 1
ATOM 779 N N . SER A 1 105 ? -25.242 -11.150 57.568 1.00 89.88 105 SER A N 1
ATOM 780 C CA . SER A 1 105 ? -25.280 -12.306 56.649 1.00 89.88 105 SER A CA 1
ATOM 781 C C . SER A 1 105 ? -26.313 -12.241 55.512 1.00 89.88 105 SER A C 1
ATOM 783 O O . SER A 1 105 ? -26.445 -13.199 54.754 1.00 89.88 105 SER A O 1
ATOM 785 N N . VAL A 1 106 ? -26.999 -11.112 55.327 1.00 92.69 106 VAL A N 1
ATOM 786 C CA . VAL A 1 106 ? -27.883 -10.850 54.186 1.00 92.69 106 VAL A CA 1
ATOM 787 C C . VAL A 1 106 ? -27.110 -10.086 53.098 1.00 92.69 106 VAL A C 1
ATOM 789 O O . VAL A 1 106 ? -26.611 -8.983 53.358 1.00 92.69 106 VAL A O 1
ATOM 792 N N . PRO A 1 107 ? -26.974 -10.640 51.879 1.00 93.88 107 PRO A N 1
ATOM 793 C CA . PRO A 1 107 ? -26.315 -9.956 50.774 1.00 93.88 107 PRO A CA 1
ATOM 794 C C . PRO A 1 107 ? -27.215 -8.859 50.196 1.00 93.88 107 PRO A C 1
ATOM 796 O O . PRO A 1 107 ? -28.405 -9.066 49.962 1.00 93.88 107 PRO A O 1
ATOM 799 N N . ILE A 1 108 ? -26.617 -7.704 49.920 1.00 93.88 108 ILE A N 1
ATOM 800 C CA . ILE A 1 108 ? -27.250 -6.581 49.233 1.00 93.88 108 ILE A CA 1
ATOM 801 C C . ILE A 1 108 ? -26.807 -6.611 47.774 1.00 93.88 108 ILE A C 1
ATOM 803 O O . ILE A 1 108 ? -25.619 -6.460 47.476 1.00 93.88 108 ILE A O 1
ATOM 807 N N . LEU A 1 109 ? -27.759 -6.819 46.869 1.00 94.81 109 LEU A N 1
ATOM 808 C CA . LEU A 1 109 ? -27.512 -6.921 45.431 1.00 94.81 109 LEU A CA 1
ATOM 809 C C . LEU A 1 109 ? -27.536 -5.549 44.763 1.00 94.81 109 LEU A C 1
ATOM 811 O O . LEU A 1 109 ? -28.240 -4.638 45.206 1.00 94.81 109 LEU A O 1
ATOM 815 N N . LEU A 1 110 ? -26.847 -5.422 43.629 1.00 94.81 110 LEU A N 1
ATOM 816 C CA . LEU A 1 110 ? -26.873 -4.198 42.835 1.00 94.81 110 LEU A CA 1
ATOM 817 C C . LEU A 1 110 ? -28.299 -3.796 42.429 1.00 94.81 110 LEU A C 1
ATOM 819 O O . LEU A 1 110 ? -28.651 -2.622 42.512 1.00 94.81 110 LEU A O 1
ATOM 823 N N . SER A 1 111 ? -29.146 -4.765 42.078 1.00 95.31 111 SER A N 1
ATOM 824 C CA . SER A 1 111 ? -30.555 -4.542 41.727 1.00 95.31 111 SER A CA 1
ATOM 825 C C . SER A 1 111 ? -31.394 -3.918 42.850 1.00 95.31 111 SER A C 1
ATOM 827 O O . SER A 1 111 ? -32.467 -3.375 42.591 1.00 95.31 111 SER A O 1
ATOM 829 N N . GLN A 1 112 ? -30.946 -4.012 44.106 1.00 93.69 112 GLN A N 1
ATOM 830 C CA . GLN A 1 112 ? -31.641 -3.420 45.251 1.00 93.69 112 GLN A CA 1
ATOM 831 C C . GLN A 1 112 ? -31.288 -1.943 45.443 1.00 93.69 112 GLN A C 1
ATOM 833 O O . GLN A 1 112 ? -32.093 -1.204 46.004 1.00 93.69 112 GLN A O 1
ATOM 838 N N . ILE A 1 113 ? -30.130 -1.499 44.948 1.00 93.94 113 ILE A N 1
ATOM 839 C CA . ILE A 1 113 ? -29.606 -0.138 45.148 1.00 93.94 113 ILE A CA 1
ATOM 840 C C . ILE A 1 113 ? -29.431 0.658 43.851 1.00 93.94 113 ILE A C 1
ATOM 842 O O . ILE A 1 113 ? -28.972 1.797 43.876 1.00 93.94 113 ILE A O 1
ATOM 846 N N . GLY A 1 114 ? -29.790 0.079 42.711 1.00 94.25 114 GLY A N 1
ATOM 847 C CA . GLY A 1 114 ? -29.698 0.732 41.418 1.00 94.25 114 GLY A CA 1
ATOM 848 C C . GLY A 1 114 ? -30.307 -0.107 40.307 1.00 94.25 114 GLY A C 1
ATOM 849 O O . GLY A 1 114 ? -30.785 -1.223 40.514 1.00 94.25 114 GLY A O 1
ATOM 850 N N . THR A 1 115 ? -30.283 0.450 39.103 1.00 95.19 115 THR A N 1
ATOM 851 C CA . THR A 1 115 ? -30.721 -0.239 37.889 1.00 95.19 115 THR A CA 1
ATOM 852 C C . THR A 1 115 ? -29.536 -0.455 36.965 1.00 95.19 115 THR A C 1
ATOM 854 O O . THR A 1 115 ? -28.703 0.432 36.779 1.00 95.19 115 THR A O 1
ATOM 857 N N . VAL A 1 116 ? -29.453 -1.646 36.379 1.00 94.50 116 VAL A N 1
ATOM 858 C CA . VAL A 1 116 ? -28.482 -1.947 35.328 1.00 94.50 116 VAL A CA 1
ATOM 859 C C . VAL A 1 116 ? -29.219 -1.967 34.006 1.00 94.50 116 VAL A C 1
ATOM 861 O O . VAL A 1 116 ? -30.222 -2.660 33.857 1.00 94.50 116 VAL A O 1
ATOM 864 N N . ARG A 1 117 ? -28.714 -1.220 33.029 1.00 91.62 117 ARG A N 1
ATOM 865 C CA . ARG A 1 117 ? -29.241 -1.246 31.666 1.00 91.62 117 ARG A CA 1
ATOM 866 C C . ARG A 1 117 ? -28.115 -1.270 30.653 1.00 91.62 117 ARG A C 1
ATOM 868 O O . ARG A 1 117 ? -27.032 -0.737 30.888 1.00 91.62 117 ARG A O 1
ATOM 875 N N . THR A 1 118 ? -28.382 -1.869 29.501 1.00 91.50 118 THR A N 1
ATOM 876 C CA . THR A 1 118 ? -27.495 -1.691 28.352 1.00 91.50 118 THR A CA 1
ATOM 877 C C . THR A 1 118 ? -27.672 -0.266 27.844 1.00 91.50 118 THR A C 1
ATOM 879 O O . THR A 1 118 ? -28.793 0.190 27.635 1.00 91.50 118 THR A O 1
ATOM 882 N N . GLY A 1 119 ? -26.564 0.438 27.677 1.00 91.25 119 GLY A N 1
ATOM 883 C CA . GLY A 1 119 ? -26.516 1.775 27.123 1.00 91.25 119 GLY A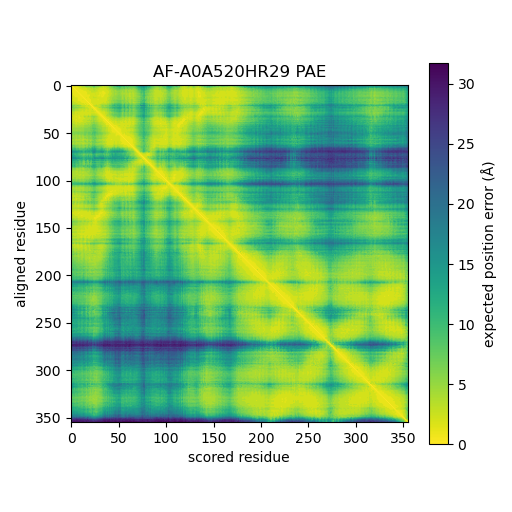 CA 1
ATOM 884 C C . GLY A 1 119 ? -25.361 1.925 26.148 1.00 91.25 119 GLY A C 1
ATOM 885 O O . GLY A 1 119 ? -24.798 0.953 25.638 1.00 91.25 119 GLY A O 1
ATOM 886 N N . GLN A 1 120 ? -25.032 3.175 25.875 1.00 93.31 120 GLN A N 1
ATOM 887 C CA . GLN A 1 120 ? -24.099 3.570 24.833 1.00 93.31 120 GLN A CA 1
ATOM 888 C C . GLN A 1 120 ? -23.056 4.499 25.443 1.00 93.31 120 GLN A C 1
ATOM 890 O O . GLN A 1 120 ? -23.397 5.369 26.245 1.00 93.31 120 GLN A O 1
ATOM 895 N N . ALA A 1 121 ? -21.797 4.317 25.054 1.00 90.44 121 ALA A N 1
ATOM 896 C CA . ALA A 1 121 ? -20.746 5.269 25.381 1.00 90.44 121 ALA A CA 1
ATOM 897 C C . ALA A 1 121 ? -21.033 6.640 24.760 1.00 90.44 121 ALA A C 1
ATOM 899 O O . ALA A 1 121 ? -21.714 6.742 23.733 1.00 90.44 121 ALA A O 1
ATOM 900 N N . LEU A 1 122 ? -20.443 7.686 25.345 1.00 89.06 122 LEU A N 1
ATOM 901 C CA . LEU A 1 122 ? -20.443 9.005 24.726 1.00 89.06 122 LEU A CA 1
ATOM 902 C C . LEU A 1 122 ? -19.823 8.909 23.329 1.00 89.06 122 LEU A C 1
ATOM 904 O O . LEU A 1 122 ? -18.743 8.347 23.131 1.00 89.06 122 LEU A O 1
ATOM 908 N N . ARG A 1 123 ? -20.540 9.445 22.345 1.00 85.62 123 ARG A N 1
ATOM 909 C CA . ARG A 1 123 ? -20.134 9.382 20.948 1.00 85.62 123 ARG A CA 1
ATOM 910 C C . ARG A 1 123 ? -18.999 10.371 20.697 1.00 85.62 123 ARG A C 1
ATOM 912 O O . ARG A 1 123 ? -19.211 11.575 20.756 1.00 85.62 123 ARG A O 1
ATOM 919 N N . MET A 1 124 ? -17.823 9.851 20.352 1.00 84.62 124 MET A N 1
ATOM 920 C CA . MET A 1 124 ? -16.644 10.662 20.007 1.00 84.62 124 MET A CA 1
ATOM 921 C C . MET A 1 124 ? -16.545 10.991 18.509 1.00 84.62 124 MET A C 1
ATOM 923 O O . MET A 1 124 ? -15.693 11.770 18.100 1.00 84.62 124 MET A O 1
ATOM 927 N N . GLY A 1 125 ? -17.404 10.400 17.677 1.00 89.50 125 GLY A N 1
ATOM 928 C CA . GLY A 1 125 ? -17.423 10.635 16.237 1.00 89.50 125 GLY A CA 1
ATOM 929 C C . GLY A 1 125 ? -18.667 10.051 15.582 1.00 89.50 125 GLY A C 1
ATOM 930 O O . GLY A 1 125 ? -19.274 9.104 16.088 1.00 89.50 125 GLY A O 1
ATOM 931 N N . SER A 1 126 ? -19.062 10.621 14.449 1.00 91.19 126 SER A N 1
ATOM 932 C CA . SER A 1 126 ? -20.191 10.147 13.653 1.00 91.19 126 SER A CA 1
ATOM 933 C C . SER A 1 126 ? -19.741 9.786 12.245 1.00 91.19 126 SER A C 1
ATOM 935 O O . SER A 1 126 ? -18.777 10.352 11.738 1.00 91.19 126 SER A O 1
ATOM 937 N N . ALA A 1 127 ? -20.421 8.818 11.637 1.00 92.88 127 ALA A N 1
ATOM 938 C CA . ALA A 1 127 ? -20.232 8.478 10.238 1.00 92.88 127 ALA A CA 1
ATOM 939 C C . ALA A 1 127 ? -21.598 8.305 9.571 1.00 92.88 127 ALA A C 1
ATOM 941 O O . ALA A 1 127 ? -22.530 7.742 10.157 1.00 92.88 127 ALA A O 1
ATOM 942 N N . SER A 1 128 ? -21.710 8.820 8.353 1.00 92.38 128 SER A N 1
ATOM 943 C CA . SER A 1 128 ? -22.914 8.722 7.536 1.00 92.38 128 SER A CA 1
ATOM 944 C C . SER A 1 128 ? -22.546 8.501 6.078 1.00 92.38 128 SER A C 1
ATOM 946 O O . SER A 1 128 ? -21.615 9.130 5.579 1.00 92.38 128 SER A O 1
ATOM 948 N N . GLU A 1 129 ? -23.318 7.674 5.389 1.00 90.81 129 GLU A N 1
ATOM 949 C CA . GLU A 1 129 ? -23.237 7.454 3.948 1.00 90.81 129 GLU A CA 1
ATOM 950 C C . GLU A 1 129 ? -24.570 7.894 3.336 1.00 90.81 129 GLU A C 1
ATOM 952 O O . GLU A 1 129 ? -25.626 7.393 3.721 1.00 90.81 129 GLU A O 1
ATOM 957 N N . ASN A 1 130 ? -24.545 8.873 2.425 1.00 89.88 130 ASN A N 1
ATOM 958 C CA . ASN A 1 130 ? -25.743 9.401 1.752 1.00 89.88 130 ASN A CA 1
ATOM 959 C C . ASN A 1 130 ? -26.902 9.728 2.719 1.00 89.88 130 ASN A C 1
ATOM 961 O O . ASN A 1 130 ? -28.043 9.316 2.511 1.00 89.88 130 ASN A O 1
ATOM 965 N N . GLY A 1 131 ? -26.593 10.411 3.827 1.00 89.44 131 GLY A N 1
ATOM 966 C CA . GLY A 1 131 ? -27.574 10.810 4.846 1.00 89.44 131 GLY A CA 1
ATOM 967 C C . GLY A 1 131 ? -28.022 9.700 5.806 1.00 89.44 131 GLY A C 1
ATOM 968 O O . GLY A 1 131 ? -28.784 9.976 6.728 1.00 89.44 131 GLY A O 1
ATOM 969 N N . HIS A 1 132 ? -27.534 8.467 5.645 1.00 89.44 132 HIS A N 1
ATOM 970 C CA . HIS A 1 132 ? -27.853 7.344 6.524 1.00 89.44 132 HIS A CA 1
ATOM 971 C C . HIS A 1 132 ? -26.698 7.061 7.482 1.00 89.44 132 HIS A C 1
ATOM 973 O O . HIS A 1 132 ? -25.535 7.062 7.089 1.00 89.44 132 HIS A O 1
ATOM 979 N N . GLU A 1 133 ? -27.010 6.803 8.751 1.00 91.06 133 GLU A N 1
ATOM 980 C CA . GLU A 1 133 ? -26.003 6.470 9.758 1.00 91.06 133 GLU A CA 1
ATOM 981 C C . GLU A 1 133 ? -25.367 5.100 9.478 1.00 91.06 133 GLU A C 1
ATOM 983 O O . GLU A 1 133 ? -26.066 4.090 9.354 1.00 91.06 133 GLU A O 1
ATOM 988 N N . VAL A 1 134 ? -24.034 5.076 9.413 1.00 94.31 134 VAL A N 1
ATOM 989 C CA . VAL A 1 134 ? -23.227 3.877 9.146 1.00 94.31 134 VAL A CA 1
ATOM 990 C C . VAL A 1 134 ? -22.040 3.801 10.107 1.00 94.31 134 VAL A C 1
ATOM 992 O O . VAL A 1 134 ? -21.753 4.738 10.854 1.00 94.31 134 VAL A O 1
ATOM 995 N N . VAL A 1 135 ? -21.337 2.671 10.084 1.00 94.88 135 VAL A N 1
ATOM 996 C CA . VAL A 1 135 ? -20.044 2.503 10.754 1.00 94.88 135 VAL A CA 1
ATOM 997 C C . VAL A 1 135 ? -18.987 2.321 9.679 1.00 94.88 135 VAL A C 1
ATOM 999 O O . VAL A 1 135 ? -19.130 1.464 8.811 1.00 94.88 135 VAL A O 1
ATOM 1002 N N . VAL A 1 136 ? -17.940 3.138 9.733 1.00 94.75 136 VAL A N 1
ATOM 1003 C CA . VAL A 1 136 ? -16.841 3.108 8.768 1.00 94.75 136 VAL A CA 1
ATOM 1004 C C . VAL A 1 136 ? -15.639 2.445 9.417 1.00 94.75 136 VAL A C 1
ATOM 1006 O O . VAL A 1 136 ? -15.172 2.889 10.463 1.00 94.75 136 VAL A O 1
ATOM 1009 N N . GLY A 1 137 ? -15.142 1.382 8.791 1.00 94.06 137 GLY A N 1
ATOM 1010 C CA . GLY A 1 137 ? -13.865 0.762 9.124 1.00 94.06 137 GLY A CA 1
ATOM 1011 C C . GLY A 1 137 ? -12.782 1.212 8.148 1.00 94.06 137 GLY A C 1
ATOM 1012 O O . GLY A 1 137 ? -12.903 0.969 6.949 1.00 94.06 137 GLY A O 1
ATOM 1013 N N . THR A 1 138 ? -11.714 1.826 8.646 1.00 94.56 138 THR A N 1
ATOM 1014 C CA . THR A 1 138 ? -10.556 2.238 7.847 1.00 94.56 138 THR A CA 1
ATOM 1015 C C . THR A 1 138 ? -9.416 1.259 8.070 1.00 94.56 138 THR A C 1
ATOM 1017 O O . THR A 1 138 ? -8.846 1.198 9.156 1.00 94.56 138 THR A O 1
ATOM 1020 N N . ALA A 1 139 ? -9.059 0.497 7.037 1.00 94.56 139 ALA A N 1
ATOM 1021 C CA . ALA A 1 139 ? -7.878 -0.356 7.063 1.00 94.56 139 ALA A CA 1
ATOM 1022 C C . ALA A 1 139 ? -6.616 0.501 6.862 1.00 94.56 139 ALA A C 1
ATOM 1024 O O . ALA A 1 139 ? -6.391 1.059 5.785 1.00 94.56 139 ALA A O 1
ATOM 1025 N N . VAL A 1 140 ? -5.803 0.628 7.910 1.00 94.44 140 VAL A N 1
ATOM 1026 C CA . VAL A 1 140 ? -4.593 1.455 7.910 1.00 94.44 140 VAL A CA 1
ATOM 1027 C C . VAL A 1 140 ? -3.407 0.598 7.487 1.00 94.44 140 VAL A C 1
ATOM 1029 O O . VAL A 1 140 ? -3.078 -0.393 8.136 1.00 94.44 140 VAL A O 1
ATOM 1032 N N . MET A 1 141 ? -2.757 0.979 6.392 1.00 94.31 141 MET A N 1
ATOM 1033 C CA . MET A 1 141 ? -1.575 0.302 5.855 1.00 94.31 141 MET A CA 1
ATOM 1034 C C . MET A 1 141 ? -0.321 0.621 6.685 1.00 94.31 141 MET A C 1
ATOM 1036 O O . MET A 1 141 ? -0.162 1.750 7.151 1.00 94.31 141 MET A O 1
ATOM 1040 N N . ARG A 1 142 ? 0.599 -0.341 6.836 1.00 93.56 142 ARG A N 1
ATOM 1041 C CA . ARG A 1 142 ? 1.921 -0.082 7.434 1.00 93.56 142 ARG A CA 1
ATOM 1042 C C . ARG A 1 142 ? 2.754 0.838 6.543 1.00 93.56 142 ARG A C 1
ATOM 1044 O O . ARG A 1 142 ? 2.650 0.817 5.318 1.00 93.56 142 ARG A O 1
ATOM 1051 N N . ILE A 1 143 ? 3.610 1.635 7.173 1.00 89.50 143 ILE A N 1
ATOM 1052 C CA . ILE A 1 143 ? 4.549 2.510 6.467 1.00 89.50 143 ILE A CA 1
ATOM 1053 C C . ILE A 1 143 ? 5.480 1.648 5.600 1.00 89.50 143 ILE A C 1
ATOM 1055 O O . ILE A 1 143 ? 6.035 0.665 6.080 1.00 89.50 143 ILE A O 1
ATOM 1059 N N . GLY A 1 144 ? 5.641 2.025 4.329 1.00 85.50 144 GLY A N 1
ATOM 1060 C CA . GLY A 1 144 ? 6.523 1.344 3.372 1.00 85.50 144 GLY A CA 1
ATOM 1061 C C . GLY A 1 144 ? 5.887 0.187 2.592 1.00 85.50 144 GLY A C 1
ATOM 1062 O O . GLY A 1 144 ? 6.484 -0.282 1.629 1.00 85.50 144 GLY A O 1
ATOM 1063 N N . GLU A 1 145 ? 4.677 -0.248 2.946 1.00 90.00 145 GLU A N 1
ATOM 1064 C CA . GLU A 1 145 ? 3.959 -1.281 2.189 1.00 90.00 145 GLU A CA 1
ATOM 1065 C C . GLU A 1 145 ? 3.364 -0.736 0.880 1.00 90.00 145 GLU A C 1
ATOM 1067 O O . GLU A 1 145 ? 3.140 0.465 0.701 1.00 90.00 145 GLU A O 1
ATOM 1072 N N . ASN A 1 146 ? 3.053 -1.641 -0.051 1.00 87.94 146 ASN A N 1
ATOM 1073 C CA . ASN A 1 146 ? 2.435 -1.276 -1.321 1.00 87.94 146 ASN A CA 1
ATOM 1074 C C . ASN A 1 146 ? 0.909 -1.129 -1.186 1.00 87.94 146 ASN A C 1
ATOM 1076 O O . ASN A 1 146 ? 0.194 -2.105 -0.948 1.00 87.94 146 ASN A O 1
ATOM 1080 N N . SER A 1 147 ? 0.389 0.078 -1.435 1.00 86.62 147 SER A N 1
ATOM 1081 C CA . SER A 1 147 ? -1.048 0.370 -1.306 1.00 86.62 147 SER A CA 1
ATOM 1082 C C . SER A 1 147 ? -1.947 -0.473 -2.208 1.00 86.62 147 SER A C 1
ATOM 1084 O O . SER A 1 147 ? -3.047 -0.819 -1.783 1.00 86.62 147 SER A O 1
ATOM 1086 N N . ARG A 1 148 ? -1.506 -0.831 -3.421 1.00 87.44 148 ARG A N 1
ATOM 1087 C CA . ARG A 1 148 ? -2.279 -1.672 -4.347 1.00 87.44 148 ARG A CA 1
ATOM 1088 C C . ARG A 1 148 ? -2.358 -3.109 -3.839 1.00 87.44 148 ARG A C 1
ATOM 1090 O O . ARG A 1 148 ? -3.446 -3.680 -3.815 1.00 87.44 148 ARG A O 1
ATOM 1097 N N . THR A 1 149 ? -1.235 -3.676 -3.401 1.00 89.62 149 THR A N 1
ATOM 1098 C CA . THR A 1 149 ? -1.181 -5.046 -2.867 1.00 89.62 149 THR A CA 1
ATOM 1099 C C . THR A 1 149 ? -2.023 -5.174 -1.602 1.00 89.62 149 THR A C 1
ATOM 1101 O O . THR A 1 149 ? -2.880 -6.051 -1.525 1.00 89.62 149 THR A O 1
ATOM 1104 N N . VAL A 1 150 ? -1.850 -4.253 -0.648 1.00 92.94 150 VAL A N 1
ATOM 1105 C CA . VAL A 1 150 ? -2.597 -4.275 0.618 1.00 92.94 150 VAL A CA 1
ATOM 1106 C C . VAL A 1 150 ? -4.090 -4.055 0.386 1.00 92.94 150 VAL A C 1
ATOM 1108 O O . VAL A 1 150 ? -4.898 -4.825 0.893 1.00 92.94 150 VAL A O 1
ATOM 1111 N N . SER A 1 151 ? -4.483 -3.069 -0.429 1.00 92.00 151 SER A N 1
ATOM 1112 C CA . SER A 1 151 ? -5.908 -2.808 -0.703 1.00 92.00 151 SER A CA 1
ATOM 1113 C C . SER A 1 151 ? -6.585 -3.985 -1.414 1.00 92.00 151 SER A C 1
ATOM 1115 O O . SER A 1 151 ? -7.733 -4.303 -1.113 1.00 92.00 151 SER A O 1
ATOM 1117 N N . THR A 1 152 ? -5.874 -4.665 -2.321 1.00 91.81 152 THR A N 1
ATOM 1118 C CA . THR A 1 152 ? -6.390 -5.863 -3.005 1.00 91.81 152 THR A CA 1
ATOM 1119 C C . THR A 1 152 ? -6.586 -7.015 -2.019 1.00 91.81 152 THR A C 1
ATOM 1121 O O . THR A 1 152 ? -7.680 -7.571 -1.960 1.00 91.81 152 THR A O 1
ATOM 1124 N N . GLY A 1 153 ? -5.584 -7.304 -1.180 1.00 92.12 153 GLY A N 1
ATOM 1125 C CA . GLY A 1 153 ? -5.682 -8.356 -0.162 1.00 92.12 153 GLY A CA 1
ATOM 1126 C C . GLY A 1 153 ? -6.773 -8.082 0.880 1.00 92.12 153 GLY A C 1
ATOM 1127 O O . GLY A 1 153 ? -7.522 -8.983 1.249 1.00 92.12 153 GLY A O 1
ATOM 1128 N N . VAL A 1 154 ? -6.938 -6.824 1.302 1.00 93.69 154 VAL A N 1
ATOM 1129 C CA . VAL A 1 154 ? -8.053 -6.416 2.173 1.00 93.69 154 VAL A CA 1
ATOM 1130 C C . VAL A 1 154 ? -9.396 -6.628 1.482 1.00 93.69 154 VAL A C 1
ATOM 1132 O O . VAL A 1 154 ? -10.316 -7.149 2.105 1.00 93.69 154 VAL A O 1
ATOM 1135 N N . GLY A 1 155 ? -9.519 -6.264 0.204 1.00 91.81 155 GLY A N 1
ATOM 1136 C CA . GLY A 1 155 ? -10.745 -6.466 -0.569 1.00 91.81 155 GLY A CA 1
ATOM 1137 C C . GLY A 1 155 ? -11.129 -7.942 -0.710 1.00 91.81 155 GLY A C 1
ATOM 1138 O O . GLY A 1 155 ? -12.306 -8.284 -0.598 1.00 91.81 155 GLY A O 1
ATOM 1139 N N . GLU A 1 156 ? -10.153 -8.827 -0.910 1.00 91.44 156 GLU A N 1
ATOM 1140 C CA . GLU A 1 156 ? -10.361 -10.280 -0.927 1.00 91.44 156 GLU A CA 1
ATOM 1141 C C . GLU A 1 156 ? -10.793 -10.798 0.444 1.00 91.44 156 GLU A C 1
ATOM 1143 O O . GLU A 1 156 ? -11.828 -11.461 0.557 1.00 91.44 156 GLU A O 1
ATOM 1148 N N . ARG A 1 157 ? -10.080 -10.405 1.504 1.00 91.62 157 ARG A N 1
ATOM 1149 C CA . ARG A 1 157 ? -10.415 -10.795 2.876 1.00 91.62 157 ARG A CA 1
ATOM 1150 C C . ARG A 1 157 ? -11.805 -10.311 3.292 1.00 91.62 157 ARG A C 1
ATOM 1152 O O . ARG A 1 157 ? -12.533 -11.026 3.975 1.00 91.62 157 ARG A O 1
ATOM 1159 N N . LEU A 1 158 ? -12.214 -9.127 2.842 1.00 92.25 158 LEU A N 1
ATOM 1160 C CA . LEU A 1 158 ? -13.539 -8.572 3.108 1.00 92.25 158 LEU A CA 1
ATOM 1161 C C . LEU A 1 158 ? -14.658 -9.410 2.477 1.00 92.25 158 LEU A C 1
ATOM 1163 O O . LEU A 1 158 ? -15.711 -9.570 3.090 1.00 92.25 158 LEU A O 1
ATOM 1167 N N . LYS A 1 159 ? -14.432 -9.986 1.286 1.00 91.19 159 LYS A N 1
ATOM 1168 C CA . LYS A 1 159 ? -15.392 -10.900 0.641 1.00 91.19 159 LYS A CA 1
ATOM 1169 C C . LYS A 1 159 ? -15.570 -12.187 1.442 1.00 91.19 159 LYS A C 1
ATOM 1171 O O . LYS A 1 159 ? -16.683 -12.698 1.523 1.00 91.19 159 LYS A O 1
ATOM 1176 N N . GLU A 1 160 ? -14.495 -12.704 2.030 1.00 91.25 160 GLU A N 1
ATOM 1177 C CA . GLU A 1 160 ? -14.550 -13.882 2.901 1.00 91.25 160 GLU A CA 1
ATOM 1178 C C . GLU A 1 160 ? -15.294 -13.578 4.202 1.00 91.25 160 GLU A C 1
ATOM 1180 O O . GLU A 1 160 ? -16.229 -14.297 4.552 1.00 91.25 160 GLU A O 1
ATOM 1185 N N . ILE A 1 161 ? -14.934 -12.478 4.873 1.00 91.19 161 ILE A N 1
ATOM 1186 C CA . ILE A 1 161 ? -15.598 -12.020 6.102 1.00 91.19 161 ILE A CA 1
ATOM 1187 C C . ILE A 1 161 ? -17.084 -11.784 5.840 1.00 91.19 161 ILE A C 1
ATOM 1189 O O . ILE A 1 161 ? -17.914 -12.192 6.646 1.00 91.19 161 ILE A O 1
ATOM 1193 N N . GLY A 1 162 ? -17.428 -11.196 4.691 1.00 88.31 162 GLY A N 1
ATOM 1194 C CA . GLY A 1 162 ? -18.806 -10.934 4.286 1.00 88.31 162 GLY A CA 1
ATOM 1195 C C . GLY A 1 162 ? -19.704 -12.174 4.279 1.00 88.31 162 GLY A C 1
ATOM 1196 O O . GLY A 1 162 ? -20.892 -12.051 4.546 1.00 88.31 162 GLY A O 1
ATOM 1197 N N . ARG A 1 163 ? -19.151 -13.374 4.047 1.00 87.81 163 ARG A N 1
ATOM 1198 C CA . ARG A 1 163 ? -19.908 -14.640 4.104 1.00 87.81 163 ARG A CA 1
ATOM 1199 C C . ARG A 1 163 ? -20.208 -15.106 5.530 1.00 87.81 163 ARG A C 1
ATOM 1201 O O . ARG A 1 163 ? -21.135 -15.882 5.722 1.00 87.81 163 ARG A O 1
ATOM 1208 N N . ALA A 1 164 ? -19.411 -14.672 6.504 1.00 86.19 164 ALA A N 1
ATOM 1209 C CA . ALA A 1 164 ? -19.564 -15.013 7.917 1.00 86.19 164 ALA A CA 1
ATOM 1210 C C . ALA A 1 164 ? -20.378 -13.967 8.698 1.00 86.19 164 ALA A C 1
ATOM 1212 O O . ALA A 1 164 ? -20.609 -14.137 9.896 1.00 86.19 164 ALA A O 1
ATOM 1213 N N . LEU A 1 165 ? -20.778 -12.869 8.049 1.00 90.62 165 LEU A N 1
ATOM 1214 C CA . LEU A 1 165 ? -21.569 -11.829 8.689 1.00 90.62 165 LEU A CA 1
ATOM 1215 C C . LEU A 1 165 ? -23.027 -12.267 8.896 1.00 90.62 165 LEU A C 1
ATOM 1217 O O . LEU A 1 165 ? -23.549 -13.077 8.128 1.00 90.62 165 LEU A O 1
ATOM 1221 N N . PRO A 1 166 ? -23.701 -11.704 9.914 1.00 90.56 166 PRO A N 1
ATOM 1222 C CA . PRO A 1 166 ? -25.144 -11.827 10.069 1.00 90.56 166 PRO A CA 1
ATOM 1223 C C . PRO A 1 166 ? -25.895 -11.400 8.799 1.00 90.56 166 PRO A C 1
ATOM 1225 O O . PRO A 1 166 ? -25.478 -10.472 8.105 1.00 90.56 166 PRO A O 1
ATOM 1228 N N . VAL A 1 167 ? -27.023 -12.058 8.512 1.00 88.00 167 VAL A N 1
ATOM 1229 C CA . VAL A 1 167 ? -27.819 -11.863 7.279 1.00 88.00 167 VAL A CA 1
ATOM 1230 C C . VAL A 1 167 ? -28.326 -10.430 7.073 1.00 88.00 167 VAL A C 1
ATOM 1232 O O . VAL A 1 167 ? -28.671 -10.047 5.959 1.00 88.00 167 VAL A O 1
ATOM 1235 N N . ASP A 1 168 ? -28.376 -9.637 8.138 1.00 90.25 168 ASP A N 1
ATOM 1236 C CA . ASP A 1 168 ? -28.843 -8.254 8.178 1.00 90.25 168 ASP A CA 1
ATOM 1237 C C . ASP A 1 168 ? -27.709 -7.215 8.074 1.00 90.25 168 ASP A C 1
ATOM 1239 O O . ASP A 1 168 ? -27.978 -6.009 8.040 1.00 90.25 168 ASP A O 1
ATOM 1243 N N . VAL A 1 169 ? -26.446 -7.652 7.990 1.00 92.25 169 VAL A N 1
ATOM 1244 C CA . VAL A 1 169 ? -25.273 -6.773 7.907 1.00 92.25 169 VAL A CA 1
ATOM 1245 C C . VAL A 1 169 ? -24.607 -6.887 6.542 1.00 92.25 169 VAL A C 1
ATOM 1247 O O . VAL A 1 169 ? -24.157 -7.948 6.122 1.00 92.25 169 VAL A O 1
ATOM 1250 N N . VAL A 1 170 ? -24.467 -5.745 5.868 1.00 90.69 170 VAL A N 1
ATOM 1251 C CA . VAL A 1 170 ? -23.761 -5.644 4.589 1.00 90.69 170 VAL A CA 1
ATOM 1252 C C . VAL A 1 170 ? -22.532 -4.769 4.770 1.00 90.69 170 VAL A C 1
ATOM 1254 O O . VAL A 1 170 ? -22.634 -3.631 5.222 1.00 90.69 170 VAL A O 1
ATOM 1257 N N . VAL A 1 171 ? -21.373 -5.289 4.376 1.00 91.25 171 VAL A N 1
ATOM 1258 C CA . VAL A 1 171 ? -20.118 -4.536 4.365 1.00 91.25 171 VAL A CA 1
ATOM 1259 C C . VAL A 1 171 ? -19.762 -4.195 2.927 1.00 91.25 171 VAL A C 1
ATOM 1261 O O . VAL A 1 171 ? -19.654 -5.079 2.077 1.00 91.25 171 VAL A O 1
ATOM 1264 N N . LYS A 1 172 ? -19.600 -2.899 2.652 1.00 89.88 172 LYS A N 1
ATOM 1265 C CA . LYS A 1 172 ? -19.256 -2.377 1.328 1.00 89.88 172 LYS A CA 1
ATOM 1266 C C . LYS A 1 172 ? -17.971 -1.554 1.405 1.00 89.88 172 LYS A C 1
ATOM 1268 O O . LYS A 1 172 ? -17.825 -0.758 2.332 1.00 89.88 172 LYS A O 1
ATOM 1273 N N . PRO A 1 173 ? -17.040 -1.719 0.452 1.00 90.00 173 PRO A N 1
ATOM 1274 C CA . PRO A 1 173 ? -15.896 -0.828 0.346 1.00 90.00 173 PRO A CA 1
ATOM 1275 C C . PRO A 1 173 ? -16.369 0.555 -0.118 1.00 90.00 173 PRO A C 1
ATOM 1277 O O . PRO A 1 173 ? -16.935 0.684 -1.199 1.00 90.00 173 PRO A O 1
ATOM 1280 N N . VAL A 1 174 ? -16.135 1.579 0.705 1.00 88.19 174 VAL A N 1
ATOM 1281 C CA . VAL A 1 174 ? -16.482 2.978 0.383 1.00 88.19 174 VAL A CA 1
ATOM 1282 C C . VAL A 1 174 ? -15.350 3.666 -0.386 1.00 88.19 174 VAL A C 1
ATOM 1284 O O . VAL A 1 174 ? -15.592 4.483 -1.267 1.00 88.19 174 VAL A O 1
ATOM 1287 N N . LEU A 1 175 ? -14.098 3.319 -0.073 1.00 87.75 175 LEU A N 1
ATOM 1288 C CA . LEU A 1 175 ? -12.908 3.846 -0.736 1.00 87.75 175 LEU A CA 1
ATOM 1289 C C . LEU A 1 175 ? -11.949 2.704 -1.071 1.00 87.75 175 LEU A C 1
ATOM 1291 O O . LEU A 1 175 ? -11.454 2.020 -0.175 1.00 87.75 175 LEU A O 1
ATOM 1295 N N . ASN A 1 176 ? -11.642 2.542 -2.357 1.00 88.19 176 ASN A N 1
ATOM 1296 C CA . ASN A 1 176 ? -10.701 1.543 -2.850 1.00 88.19 176 ASN A CA 1
ATOM 1297 C C . ASN A 1 176 ? -9.549 2.212 -3.612 1.00 88.19 176 ASN A C 1
ATOM 1299 O O . ASN A 1 176 ? -9.685 2.604 -4.770 1.00 88.19 176 ASN A O 1
ATOM 1303 N N . ARG A 1 177 ? -8.373 2.318 -2.977 1.00 87.00 177 ARG A N 1
ATOM 1304 C CA . ARG A 1 177 ? -7.191 2.938 -3.606 1.00 87.00 177 ARG A CA 1
ATOM 1305 C C . ARG A 1 177 ? -6.691 2.178 -4.839 1.00 87.00 177 ARG A C 1
ATOM 1307 O O . ARG A 1 177 ? -6.042 2.787 -5.686 1.00 87.00 177 ARG A O 1
ATOM 1314 N N . THR A 1 178 ? -6.992 0.884 -4.968 1.00 87.06 178 THR A N 1
ATOM 1315 C CA . THR A 1 178 ? -6.573 0.076 -6.123 1.00 87.06 178 THR A CA 1
ATOM 1316 C C . THR A 1 178 ? -7.152 0.603 -7.435 1.00 87.06 178 THR A C 1
ATOM 1318 O O . THR A 1 178 ? -6.463 0.563 -8.450 1.00 87.06 178 THR A O 1
ATOM 1321 N N . GLU A 1 179 ? -8.376 1.136 -7.427 1.00 87.75 179 GLU A N 1
ATOM 1322 C CA . GLU A 1 179 ? -9.033 1.656 -8.635 1.00 87.75 179 GLU A CA 1
ATOM 1323 C C . GLU A 1 179 ? -8.289 2.861 -9.204 1.00 87.75 179 GLU A C 1
ATOM 1325 O O . GLU A 1 179 ? -7.942 2.874 -10.387 1.00 87.75 179 GLU A O 1
ATOM 1330 N N . LEU A 1 180 ? -7.954 3.823 -8.340 1.00 87.19 180 LEU A N 1
ATOM 1331 C CA . LEU A 1 180 ? -7.171 4.992 -8.727 1.00 87.19 180 LEU A CA 1
ATOM 1332 C C . LEU A 1 180 ? -5.792 4.581 -9.255 1.00 87.19 180 LEU A C 1
ATOM 1334 O O . LEU A 1 180 ? -5.372 5.046 -10.310 1.00 87.19 180 LEU A O 1
ATOM 1338 N N . VAL A 1 181 ? -5.094 3.683 -8.552 1.00 86.69 181 VAL A N 1
ATOM 1339 C CA . VAL A 1 181 ? -3.760 3.227 -8.972 1.00 86.69 181 VAL A CA 1
ATOM 1340 C C . VAL A 1 181 ? -3.817 2.516 -10.326 1.00 86.69 181 VAL A C 1
ATOM 1342 O O . VAL A 1 181 ? -3.010 2.818 -11.202 1.00 86.69 181 VAL A O 1
ATOM 1345 N N . ASN A 1 182 ? -4.773 1.606 -10.531 1.00 87.50 182 ASN A N 1
ATOM 1346 C CA . ASN A 1 182 ? -4.907 0.868 -11.788 1.00 87.50 182 ASN A CA 1
ATOM 1347 C C . ASN A 1 182 ? -5.275 1.790 -12.957 1.00 87.50 182 ASN A C 1
ATOM 1349 O O . ASN A 1 182 ? -4.696 1.652 -14.032 1.00 87.50 182 ASN A O 1
ATOM 1353 N N . SER A 1 183 ? -6.195 2.737 -12.749 1.00 88.19 183 SER A N 1
ATOM 1354 C CA . SER A 1 183 ? -6.580 3.715 -13.774 1.00 88.19 183 SER A CA 1
ATOM 1355 C C . SER A 1 183 ? -5.397 4.597 -14.186 1.00 88.19 183 SER A C 1
ATOM 1357 O O . SER A 1 183 ? -5.124 4.779 -15.376 1.00 88.19 183 SER A O 1
ATOM 1359 N N . THR A 1 184 ? -4.619 5.067 -13.207 1.00 87.19 184 THR A N 1
ATOM 1360 C CA . THR A 1 184 ? -3.410 5.853 -13.466 1.00 87.19 184 THR A CA 1
ATOM 1361 C C . THR A 1 184 ? -2.363 5.036 -14.221 1.00 87.19 184 THR A C 1
ATOM 1363 O O . THR A 1 184 ? -1.833 5.517 -15.217 1.00 87.19 184 THR A O 1
ATOM 1366 N N . ILE A 1 185 ? -2.094 3.788 -13.817 1.00 86.12 185 ILE A N 1
ATOM 1367 C CA . ILE A 1 185 ? -1.145 2.909 -14.526 1.00 86.12 185 ILE A CA 1
ATOM 1368 C C . ILE A 1 185 ? -1.608 2.649 -15.963 1.00 86.12 185 ILE A C 1
ATOM 1370 O O . ILE A 1 185 ? -0.791 2.717 -16.876 1.00 86.12 185 ILE A O 1
ATOM 1374 N N . ALA A 1 186 ? -2.898 2.385 -16.179 1.00 89.25 186 ALA A N 1
ATOM 1375 C CA . ALA A 1 186 ? -3.447 2.163 -17.515 1.00 89.25 186 ALA A CA 1
ATOM 1376 C C . ALA A 1 186 ? -3.279 3.401 -18.410 1.00 89.25 186 ALA A C 1
ATOM 1378 O O . ALA A 1 186 ? -2.864 3.281 -19.561 1.00 89.25 186 ALA A O 1
ATOM 1379 N N . THR A 1 187 ? -3.534 4.590 -17.861 1.00 89.50 187 THR A N 1
ATOM 1380 C CA . THR A 1 187 ? -3.349 5.864 -18.569 1.00 89.50 187 THR A CA 1
ATOM 1381 C C . THR A 1 187 ? -1.880 6.101 -18.917 1.00 89.50 187 THR A C 1
ATOM 1383 O O . THR A 1 187 ? -1.561 6.424 -20.057 1.00 89.50 187 THR A O 1
ATOM 1386 N N . VAL A 1 188 ? -0.968 5.873 -17.969 1.00 88.88 188 VAL A N 1
ATOM 1387 C CA . VAL A 1 188 ? 0.481 5.993 -18.193 1.00 88.88 188 VAL A CA 1
ATOM 1388 C C . VAL A 1 188 ? 0.949 5.003 -19.248 1.00 88.88 188 VAL A C 1
ATOM 1390 O O . VAL A 1 188 ? 1.629 5.400 -20.183 1.00 88.88 188 VAL A O 1
ATOM 1393 N N . ALA A 1 189 ? 0.556 3.733 -19.148 1.00 87.69 189 ALA A N 1
ATOM 1394 C CA . ALA A 1 189 ? 0.934 2.707 -20.113 1.00 87.69 189 ALA A CA 1
ATOM 1395 C C . ALA A 1 189 ? 0.464 3.060 -21.528 1.00 87.69 189 ALA A C 1
ATOM 1397 O O . ALA A 1 189 ? 1.226 2.916 -22.483 1.00 87.69 189 ALA A O 1
ATOM 1398 N N . ARG A 1 190 ? -0.764 3.577 -21.657 1.00 90.69 190 ARG A N 1
ATOM 1399 C CA . ARG A 1 190 ? -1.295 4.056 -22.932 1.00 90.69 190 ARG A CA 1
ATOM 1400 C C . ARG A 1 190 ? -0.486 5.236 -23.474 1.00 90.69 190 ARG A C 1
ATOM 1402 O O . ARG A 1 190 ? -0.056 5.178 -24.619 1.00 90.69 190 ARG A O 1
ATOM 1409 N N . ASN A 1 191 ? -0.220 6.249 -22.652 1.00 89.69 191 ASN A N 1
ATOM 1410 C CA . ASN A 1 191 ? 0.550 7.424 -23.064 1.00 89.69 191 ASN A CA 1
ATOM 1411 C C . ASN A 1 191 ? 1.998 7.070 -23.434 1.00 89.69 191 ASN A C 1
ATOM 1413 O O . ASN A 1 191 ? 2.526 7.600 -24.405 1.00 89.69 191 ASN A O 1
ATOM 1417 N N . LEU A 1 192 ? 2.635 6.150 -22.702 1.00 87.81 192 LEU A N 1
ATOM 1418 C CA . LEU A 1 192 ? 3.972 5.653 -23.032 1.00 87.81 192 LEU A CA 1
ATOM 1419 C C . LEU A 1 192 ? 3.963 4.880 -24.354 1.00 87.81 192 LEU A C 1
ATOM 1421 O O . LEU A 1 192 ? 4.870 5.053 -25.161 1.00 87.81 192 LEU A O 1
ATOM 1425 N N . ALA A 1 193 ? 2.947 4.051 -24.601 1.00 89.31 193 ALA A N 1
ATOM 1426 C CA . ALA A 1 193 ? 2.824 3.322 -25.860 1.00 89.31 193 ALA A CA 1
ATOM 1427 C C . ALA A 1 193 ? 2.585 4.267 -27.050 1.00 89.31 193 ALA A C 1
ATOM 1429 O O . ALA A 1 193 ? 3.244 4.131 -28.079 1.00 89.31 193 ALA A O 1
ATOM 1430 N N . GLU A 1 194 ? 1.687 5.246 -26.902 1.00 91.44 194 GLU A N 1
ATOM 1431 C CA . GLU A 1 194 ? 1.415 6.270 -27.919 1.00 91.44 194 GLU A CA 1
ATOM 1432 C C . GLU A 1 194 ? 2.655 7.150 -28.166 1.00 91.44 194 GLU A C 1
ATOM 1434 O O . GLU A 1 194 ? 3.030 7.375 -29.316 1.00 91.44 194 GLU A O 1
ATOM 1439 N N . GLY A 1 195 ? 3.355 7.570 -27.107 1.00 89.44 195 GLY A N 1
ATOM 1440 C CA . GLY A 1 195 ? 4.600 8.334 -27.199 1.00 89.44 195 GLY A CA 1
ATOM 1441 C C . GLY A 1 195 ? 5.725 7.558 -27.886 1.00 89.44 195 GLY A C 1
ATOM 1442 O O . GLY A 1 195 ? 6.351 8.074 -28.811 1.00 89.44 195 GLY A O 1
ATOM 1443 N N . ALA A 1 196 ? 5.945 6.297 -27.504 1.00 89.44 196 ALA A N 1
ATOM 1444 C CA . ALA A 1 196 ? 6.927 5.433 -28.155 1.00 89.44 196 ALA A CA 1
ATOM 1445 C C . ALA A 1 196 ? 6.597 5.229 -29.640 1.00 89.44 196 ALA A C 1
ATOM 1447 O O . ALA A 1 196 ? 7.491 5.298 -30.481 1.00 89.44 196 ALA A O 1
ATOM 1448 N N . LEU A 1 197 ? 5.319 5.029 -29.977 1.00 92.06 197 LEU A N 1
ATOM 1449 C CA . LEU A 1 197 ? 4.876 4.898 -31.362 1.00 92.06 197 LEU A CA 1
ATOM 1450 C C . LEU A 1 197 ? 5.173 6.167 -32.172 1.00 92.06 197 LEU A C 1
ATOM 1452 O O . LEU A 1 197 ? 5.696 6.060 -33.279 1.00 92.06 197 LEU A O 1
ATOM 1456 N N . LEU A 1 198 ? 4.892 7.354 -31.624 1.00 92.50 198 LEU A N 1
ATOM 1457 C CA . LEU A 1 198 ? 5.201 8.625 -32.285 1.00 92.50 198 LEU A CA 1
ATOM 1458 C C . LEU A 1 198 ? 6.700 8.778 -32.553 1.00 92.50 198 LEU A C 1
ATOM 1460 O O . LEU A 1 198 ? 7.080 9.117 -33.674 1.00 92.50 198 LEU A O 1
ATOM 1464 N N . VAL A 1 199 ? 7.552 8.468 -31.569 1.00 91.19 199 VAL A N 1
ATOM 1465 C CA . VAL A 1 199 ? 9.011 8.489 -31.765 1.00 91.19 199 VAL A CA 1
ATOM 1466 C C . VAL A 1 199 ? 9.417 7.522 -32.871 1.00 91.19 199 VAL A C 1
ATOM 1468 O O . VAL A 1 199 ? 10.155 7.907 -33.772 1.00 91.19 199 VAL A O 1
ATOM 1471 N N . ILE A 1 200 ? 8.892 6.295 -32.868 1.00 90.31 200 ILE A N 1
ATOM 1472 C CA . ILE A 1 200 ? 9.181 5.304 -33.910 1.00 90.31 200 ILE A CA 1
ATOM 1473 C C . ILE A 1 200 ? 8.795 5.835 -35.298 1.00 90.31 200 ILE A C 1
ATOM 1475 O O . ILE A 1 200 ? 9.607 5.752 -36.218 1.00 90.31 200 ILE A O 1
ATOM 1479 N N . VAL A 1 201 ? 7.607 6.425 -35.463 1.00 92.38 201 VAL A N 1
ATOM 1480 C CA . VAL A 1 201 ? 7.178 7.007 -36.749 1.00 92.38 201 VAL A CA 1
ATOM 1481 C C . VAL A 1 201 ? 8.137 8.105 -37.211 1.00 92.38 201 VAL A C 1
ATOM 1483 O O . VAL A 1 201 ? 8.546 8.105 -38.373 1.00 92.38 201 VAL A O 1
ATOM 1486 N N . VAL A 1 202 ? 8.542 9.005 -36.310 1.00 91.06 202 VAL A N 1
ATOM 1487 C CA . VAL A 1 202 ? 9.509 10.067 -36.627 1.00 91.06 202 VAL A CA 1
ATOM 1488 C C . VAL A 1 202 ? 10.863 9.475 -37.026 1.00 91.06 202 VAL A C 1
ATOM 1490 O O . VAL A 1 202 ? 11.448 9.931 -38.003 1.00 91.06 202 VAL A O 1
ATOM 1493 N N . LEU A 1 203 ? 11.337 8.420 -36.356 1.00 89.62 203 LEU A N 1
ATOM 1494 C CA . LEU A 1 203 ? 12.580 7.729 -36.725 1.00 89.62 203 LEU A CA 1
ATOM 1495 C C . LEU A 1 203 ? 12.509 7.116 -38.126 1.00 89.62 203 LEU A C 1
ATOM 1497 O O . LEU A 1 203 ? 13.448 7.260 -38.906 1.00 89.62 203 LEU A O 1
ATOM 1501 N N . PHE A 1 204 ? 11.399 6.460 -38.474 1.00 88.69 204 PHE A N 1
ATOM 1502 C CA . PHE A 1 204 ? 11.208 5.922 -39.824 1.00 88.69 204 PHE A CA 1
ATOM 1503 C C . PHE A 1 204 ? 11.183 7.028 -40.886 1.00 88.69 204 PHE A C 1
ATOM 1505 O O . PHE A 1 204 ? 11.751 6.840 -41.961 1.00 88.69 204 PHE A O 1
ATOM 1512 N N . ALA A 1 205 ? 10.575 8.177 -40.580 1.00 89.19 205 ALA A N 1
ATOM 1513 C CA . ALA A 1 205 ? 10.546 9.325 -41.481 1.00 89.19 205 ALA A CA 1
ATOM 1514 C C . ALA A 1 205 ? 11.925 9.987 -41.646 1.00 89.19 205 ALA A C 1
ATOM 1516 O O . ALA A 1 205 ? 12.278 10.383 -42.754 1.00 89.19 205 ALA A O 1
ATOM 1517 N N . LEU A 1 206 ? 12.706 10.094 -40.566 1.00 85.12 206 LEU A N 1
ATOM 1518 C CA . LEU A 1 206 ? 13.978 10.819 -40.559 1.00 85.12 206 LEU A CA 1
ATOM 1519 C C . LEU A 1 206 ? 15.133 9.997 -41.155 1.00 85.12 206 LEU A C 1
ATOM 1521 O O . LEU A 1 206 ? 15.946 10.536 -41.898 1.00 85.12 206 LEU A O 1
ATOM 1525 N N . LEU A 1 207 ? 15.217 8.696 -40.845 1.00 82.00 207 LEU A N 1
ATOM 1526 C CA . LEU A 1 207 ? 16.355 7.866 -41.261 1.00 82.00 207 LEU A CA 1
ATOM 1527 C C . LEU A 1 207 ? 16.245 7.360 -42.706 1.00 82.00 207 LEU A C 1
ATOM 1529 O O . LEU A 1 207 ? 17.263 6.985 -43.286 1.00 82.00 207 LEU A O 1
ATOM 1533 N N . GLY A 1 208 ? 15.038 7.260 -43.275 1.00 78.75 208 GLY A N 1
ATOM 1534 C CA . GLY A 1 208 ? 14.789 6.768 -44.641 1.00 78.75 208 GLY A CA 1
ATOM 1535 C C . GLY A 1 208 ? 15.101 5.278 -44.884 1.00 78.75 208 GLY A C 1
ATOM 1536 O O . GLY A 1 208 ? 14.499 4.656 -45.758 1.00 78.75 208 GLY A O 1
ATOM 1537 N N . ASN A 1 209 ? 15.987 4.664 -44.093 1.00 83.12 209 ASN A N 1
ATOM 1538 C CA . ASN A 1 209 ? 16.321 3.245 -44.151 1.00 83.12 209 ASN A CA 1
ATOM 1539 C C . ASN A 1 209 ? 15.546 2.452 -43.086 1.00 83.12 209 ASN A C 1
ATOM 1541 O O . ASN A 1 209 ? 15.807 2.557 -41.884 1.00 83.12 209 ASN A O 1
ATOM 1545 N N . PHE A 1 210 ? 14.634 1.587 -43.544 1.00 85.81 210 PHE A N 1
ATOM 1546 C CA . PHE A 1 210 ? 13.761 0.778 -42.685 1.00 85.81 210 PHE A CA 1
ATOM 1547 C C . PHE A 1 210 ? 14.530 -0.079 -41.667 1.00 85.81 210 PHE A C 1
ATOM 1549 O O . PHE A 1 210 ? 14.104 -0.221 -40.523 1.00 85.81 210 PHE A O 1
ATOM 1556 N N . ARG A 1 211 ? 15.681 -0.647 -42.054 1.00 87.38 211 ARG A N 1
ATOM 1557 C CA . ARG A 1 211 ? 16.467 -1.519 -41.165 1.00 87.38 211 ARG A CA 1
ATOM 1558 C C . ARG A 1 211 ? 17.142 -0.717 -40.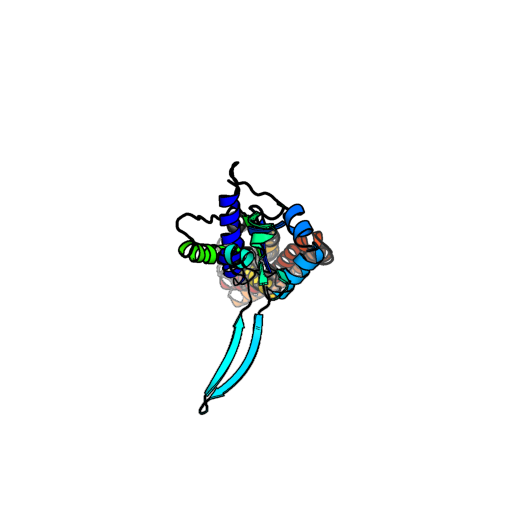061 1.00 87.38 211 ARG A C 1
ATOM 1560 O O . ARG A 1 211 ? 17.152 -1.150 -38.914 1.00 87.38 211 ARG A O 1
ATOM 1567 N N . ALA A 1 212 ? 17.687 0.444 -40.408 1.00 85.50 212 ALA A N 1
ATOM 1568 C CA . ALA A 1 212 ? 18.341 1.326 -39.453 1.00 85.50 212 ALA A CA 1
ATOM 1569 C C . ALA A 1 212 ? 17.336 1.927 -38.457 1.00 85.50 212 ALA A C 1
ATOM 1571 O O . ALA A 1 212 ? 17.581 1.909 -37.251 1.00 85.50 212 ALA A O 1
ATOM 1572 N N . ALA A 1 213 ? 16.169 2.352 -38.950 1.00 88.12 213 ALA A N 1
ATOM 1573 C CA . ALA A 1 213 ? 15.063 2.813 -38.117 1.00 88.12 213 ALA A CA 1
ATOM 1574 C C . ALA A 1 213 ? 14.557 1.718 -37.164 1.00 88.12 213 ALA A C 1
ATOM 1576 O O . ALA A 1 213 ? 14.334 1.994 -35.989 1.00 88.12 213 ALA A O 1
ATOM 1577 N N . LEU A 1 214 ? 14.457 0.463 -37.621 1.00 90.31 214 LEU A N 1
ATOM 1578 C CA . LEU A 1 214 ? 14.059 -0.658 -36.765 1.00 90.31 214 LEU A CA 1
ATOM 1579 C C . LEU A 1 214 ? 15.087 -0.950 -35.657 1.00 90.31 214 LEU A C 1
ATOM 1581 O O . LEU A 1 214 ? 14.697 -1.226 -34.524 1.00 90.31 214 LEU A O 1
ATOM 1585 N N . ILE A 1 215 ? 16.389 -0.865 -35.959 1.00 89.69 215 ILE A N 1
ATOM 1586 C CA . ILE A 1 215 ? 17.457 -1.036 -34.959 1.00 89.69 215 ILE A CA 1
ATOM 1587 C C . ILE A 1 215 ? 17.371 0.064 -33.893 1.00 89.69 215 ILE A C 1
ATOM 1589 O O . ILE A 1 215 ? 17.410 -0.248 -32.704 1.00 89.69 215 ILE A O 1
ATOM 1593 N N . ALA A 1 216 ? 17.206 1.327 -34.303 1.00 88.69 216 ALA A N 1
ATOM 1594 C CA . ALA A 1 216 ? 17.037 2.448 -33.379 1.00 88.69 216 ALA A CA 1
ATOM 1595 C C . ALA A 1 216 ? 15.752 2.311 -32.541 1.00 88.69 216 ALA A C 1
ATOM 1597 O O . ALA A 1 216 ? 15.783 2.481 -31.324 1.00 88.69 216 ALA A O 1
ATOM 1598 N N . ALA A 1 217 ? 14.638 1.914 -33.161 1.00 90.94 217 ALA A N 1
ATOM 1599 C CA . ALA A 1 217 ? 13.369 1.671 -32.477 1.00 90.94 217 ALA A CA 1
ATOM 1600 C C . ALA A 1 217 ? 13.472 0.563 -31.417 1.00 90.94 217 ALA A C 1
ATOM 1602 O O . ALA A 1 217 ? 12.857 0.670 -30.359 1.00 90.94 217 ALA A O 1
ATOM 1603 N N . LEU A 1 218 ? 14.273 -0.481 -31.662 1.00 92.00 218 LEU A N 1
ATOM 1604 C CA . LEU A 1 218 ? 14.462 -1.594 -30.727 1.00 92.00 218 LEU A CA 1
ATOM 1605 C C . LEU A 1 218 ? 15.237 -1.190 -29.457 1.00 92.00 218 LEU A C 1
ATOM 1607 O O . LEU A 1 218 ? 15.105 -1.847 -28.424 1.00 92.00 218 LEU A O 1
ATOM 1611 N N . VAL A 1 219 ? 15.981 -0.079 -29.485 1.00 92.25 219 VAL A N 1
ATOM 1612 C CA . VAL A 1 219 ? 16.644 0.470 -28.289 1.00 92.25 219 VAL A CA 1
ATOM 1613 C C . VAL A 1 219 ? 15.623 0.883 -27.229 1.00 92.25 219 VAL A C 1
ATOM 1615 O O . VAL A 1 219 ? 15.887 0.689 -26.042 1.00 92.25 219 VAL A O 1
ATOM 1618 N N . ILE A 1 220 ? 14.439 1.367 -27.627 1.00 92.31 220 ILE A N 1
ATOM 1619 C CA . ILE A 1 220 ? 13.373 1.776 -26.701 1.00 92.31 220 ILE A CA 1
ATOM 1620 C C . ILE A 1 220 ? 12.945 0.618 -25.776 1.00 92.31 220 ILE A C 1
ATOM 1622 O O . ILE A 1 220 ? 13.129 0.739 -24.562 1.00 92.31 220 ILE A O 1
ATOM 1626 N N . PRO A 1 221 ? 12.403 -0.514 -26.278 1.00 92.31 221 PRO A N 1
ATOM 1627 C CA . PRO A 1 221 ? 11.921 -1.592 -25.419 1.00 92.31 221 PRO A CA 1
ATOM 1628 C C . PRO A 1 221 ? 13.044 -2.277 -24.633 1.00 92.31 221 PRO A C 1
ATOM 1630 O O . PRO A 1 221 ? 12.827 -2.644 -23.478 1.00 92.31 221 PRO A O 1
ATOM 1633 N N . ILE A 1 222 ? 14.247 -2.423 -25.208 1.00 93.81 222 ILE A N 1
ATOM 1634 C CA . ILE A 1 222 ? 15.383 -3.026 -24.493 1.00 93.81 222 ILE A CA 1
ATOM 1635 C C . ILE A 1 222 ? 15.810 -2.123 -23.331 1.00 93.81 222 ILE A C 1
ATOM 1637 O O . ILE A 1 222 ? 15.975 -2.612 -22.213 1.00 93.81 222 ILE A O 1
ATOM 1641 N N . THR A 1 223 ? 15.930 -0.810 -23.557 1.00 93.06 223 THR A N 1
ATOM 1642 C CA . THR A 1 223 ? 16.256 0.140 -22.484 1.00 93.06 223 THR A CA 1
ATOM 1643 C C . THR A 1 223 ? 15.185 0.106 -21.405 1.00 93.06 223 THR A C 1
ATOM 1645 O O . THR A 1 223 ? 15.520 -0.035 -20.237 1.00 93.06 223 THR A O 1
ATOM 1648 N N . MET A 1 224 ? 13.901 0.141 -21.772 1.00 91.12 224 MET A N 1
ATOM 1649 C CA . MET A 1 224 ? 12.795 0.081 -20.808 1.00 91.12 224 MET A CA 1
ATOM 1650 C C . MET A 1 224 ? 12.828 -1.178 -19.937 1.00 91.12 224 MET A C 1
ATOM 1652 O O . MET A 1 224 ? 12.593 -1.102 -18.727 1.00 91.12 224 MET A O 1
ATOM 1656 N N . LEU A 1 225 ? 13.165 -2.331 -20.522 1.00 92.81 225 LEU A N 1
ATOM 1657 C CA . LEU A 1 225 ? 13.329 -3.578 -19.781 1.00 92.81 225 LEU A CA 1
ATOM 1658 C C . LEU A 1 225 ? 14.496 -3.489 -18.784 1.00 92.81 225 LEU A C 1
ATOM 1660 O O . LEU A 1 225 ? 14.328 -3.825 -17.611 1.00 92.81 225 LEU A O 1
ATOM 1664 N N . LEU A 1 226 ? 15.660 -3.000 -19.225 1.00 93.62 226 LEU A N 1
ATOM 1665 C CA . LEU A 1 226 ? 16.837 -2.840 -18.365 1.00 93.62 226 LEU A CA 1
ATOM 1666 C C . LEU A 1 226 ? 16.593 -1.818 -17.248 1.00 93.62 226 LEU A C 1
ATOM 1668 O O . LEU A 1 226 ? 16.923 -2.085 -16.091 1.00 93.62 226 LEU A O 1
ATOM 1672 N N . THR A 1 227 ? 15.941 -0.697 -17.558 1.00 92.19 227 THR A N 1
ATOM 1673 C CA . THR A 1 227 ? 15.523 0.309 -16.577 1.00 92.19 227 THR A CA 1
ATOM 1674 C C . THR A 1 227 ? 14.588 -0.293 -15.543 1.00 92.19 227 THR A C 1
ATOM 1676 O O . THR A 1 227 ? 14.812 -0.105 -14.352 1.00 92.19 227 THR A O 1
ATOM 1679 N N . SER A 1 228 ? 13.594 -1.081 -15.963 1.00 90.62 228 SER A N 1
ATOM 1680 C CA . SER A 1 228 ? 12.656 -1.742 -15.046 1.00 90.62 228 SER A CA 1
ATOM 1681 C C . SER A 1 228 ? 13.377 -2.682 -14.069 1.00 90.62 228 SER A C 1
ATOM 1683 O O . SER A 1 228 ? 13.077 -2.692 -12.874 1.00 90.62 228 SER A O 1
ATOM 1685 N N . VAL A 1 229 ? 14.381 -3.430 -14.546 1.00 92.06 229 VAL A N 1
ATOM 1686 C CA . VAL A 1 229 ? 15.241 -4.268 -13.690 1.00 92.06 229 VAL A CA 1
ATOM 1687 C C . VAL A 1 229 ? 16.097 -3.413 -12.747 1.00 92.06 229 VAL A C 1
ATOM 1689 O O . VAL A 1 229 ? 16.255 -3.759 -11.575 1.00 92.06 229 VAL A O 1
ATOM 1692 N N . GLY A 1 230 ? 16.630 -2.289 -13.228 1.00 90.00 230 GLY A N 1
ATOM 1693 C CA . GLY A 1 230 ? 17.384 -1.334 -12.414 1.00 90.00 230 GLY A CA 1
ATOM 1694 C C . GLY A 1 230 ? 16.542 -0.715 -11.294 1.00 90.00 230 GLY A C 1
ATOM 1695 O O . GLY A 1 230 ? 16.974 -0.700 -10.142 1.00 90.00 230 GLY A O 1
ATOM 1696 N N . MET A 1 231 ? 15.312 -0.298 -11.599 1.00 90.12 231 MET A N 1
ATOM 1697 C CA . MET A 1 231 ? 14.351 0.227 -10.624 1.00 90.12 231 MET A CA 1
ATOM 1698 C C . MET A 1 231 ? 14.020 -0.803 -9.543 1.00 90.12 231 MET A C 1
ATOM 1700 O O . MET A 1 231 ? 14.004 -0.461 -8.361 1.00 90.12 231 MET A O 1
ATOM 1704 N N . LEU A 1 232 ? 13.821 -2.070 -9.930 1.00 88.50 232 LEU A N 1
ATOM 1705 C CA . LEU A 1 232 ? 13.562 -3.158 -8.986 1.00 88.50 232 LEU A CA 1
ATOM 1706 C C . LEU A 1 232 ? 14.723 -3.332 -7.996 1.00 88.50 232 LEU A C 1
ATOM 1708 O O . LEU A 1 232 ? 14.489 -3.487 -6.800 1.00 88.50 232 LEU A O 1
ATOM 1712 N N . ARG A 1 233 ? 15.973 -3.270 -8.476 1.00 89.69 233 ARG A N 1
ATOM 1713 C CA . ARG A 1 233 ? 17.166 -3.366 -7.616 1.00 89.69 233 ARG A CA 1
ATOM 1714 C C . ARG A 1 233 ? 17.351 -2.150 -6.715 1.00 89.69 233 ARG A C 1
ATOM 1716 O O . ARG A 1 233 ? 17.821 -2.304 -5.595 1.00 89.69 233 ARG A O 1
ATOM 1723 N N . ALA A 1 234 ? 16.978 -0.966 -7.190 1.00 85.06 234 ALA A N 1
ATOM 1724 C CA . ALA A 1 234 ? 17.041 0.266 -6.412 1.00 85.06 234 ALA A CA 1
ATOM 1725 C C . ALA A 1 234 ? 15.860 0.445 -5.439 1.00 85.06 234 ALA A C 1
ATOM 1727 O O . ALA A 1 234 ? 15.826 1.420 -4.695 1.00 85.06 234 ALA A O 1
ATOM 1728 N N . GLY A 1 235 ? 14.878 -0.467 -5.445 1.00 82.88 235 GLY A N 1
ATOM 1729 C CA . GLY A 1 235 ? 13.686 -0.369 -4.600 1.00 82.88 235 GLY A CA 1
ATOM 1730 C C . GLY A 1 235 ? 12.743 0.774 -4.991 1.00 82.88 235 GLY A C 1
ATOM 1731 O O . GLY A 1 235 ? 11.910 1.189 -4.186 1.00 82.88 235 GLY A O 1
ATOM 1732 N N . VAL A 1 236 ? 12.855 1.295 -6.217 1.00 84.25 236 VAL A N 1
ATOM 1733 C CA . VAL A 1 236 ? 12.018 2.396 -6.700 1.00 84.25 236 VAL A CA 1
ATOM 1734 C C . VAL A 1 236 ? 10.712 1.851 -7.261 1.00 84.25 236 VAL A C 1
ATOM 1736 O O . VAL A 1 236 ? 10.694 1.023 -8.170 1.00 84.25 236 VAL A O 1
ATOM 1739 N N . SER A 1 237 ? 9.590 2.343 -6.735 1.00 79.31 237 SER A N 1
ATOM 1740 C CA . SER A 1 237 ? 8.269 1.952 -7.223 1.00 79.31 237 SER A CA 1
ATOM 1741 C C . SER A 1 237 ? 8.018 2.487 -8.634 1.00 79.31 237 SER A C 1
ATOM 1743 O O . SER A 1 237 ? 8.226 3.676 -8.888 1.00 79.31 237 SER A O 1
ATOM 1745 N N . ALA A 1 238 ? 7.472 1.644 -9.510 1.00 79.81 238 ALA A N 1
ATOM 1746 C CA . ALA A 1 238 ? 6.891 2.061 -10.781 1.00 79.81 238 ALA A CA 1
ATOM 1747 C C . ALA A 1 238 ? 5.552 2.769 -10.515 1.00 79.81 238 ALA A C 1
ATOM 1749 O O . ALA A 1 238 ? 4.509 2.136 -10.348 1.00 79.81 238 ALA A O 1
ATOM 1750 N N . ASN A 1 239 ? 5.605 4.090 -10.391 1.00 78.56 239 ASN A N 1
ATOM 1751 C CA . ASN A 1 239 ? 4.459 4.952 -10.150 1.00 78.56 239 ASN A CA 1
ATOM 1752 C C . ASN A 1 239 ? 4.377 6.007 -11.262 1.00 78.56 239 ASN A C 1
ATOM 1754 O O . ASN A 1 239 ? 5.228 6.056 -12.149 1.00 78.56 239 ASN A O 1
ATOM 1758 N N . LEU A 1 240 ? 3.339 6.841 -11.224 1.00 81.38 240 LEU A N 1
ATOM 1759 C CA . LEU A 1 240 ? 3.119 7.887 -12.223 1.00 81.38 240 LEU A CA 1
ATOM 1760 C C . LEU A 1 240 ? 4.337 8.808 -12.399 1.00 81.38 240 LEU A C 1
ATOM 1762 O O . LEU A 1 240 ? 4.673 9.149 -13.525 1.00 81.38 240 LEU A O 1
ATOM 1766 N N . MET A 1 241 ? 5.003 9.180 -11.303 1.00 85.50 241 MET A N 1
ATOM 1767 C CA . MET A 1 241 ? 6.134 10.110 -11.333 1.00 85.50 241 MET A CA 1
ATOM 1768 C C . MET A 1 241 ? 7.385 9.461 -11.928 1.00 85.50 241 MET A C 1
ATOM 1770 O O . MET A 1 241 ? 8.070 10.087 -12.726 1.00 85.50 241 MET A O 1
ATOM 1774 N N . SER A 1 242 ? 7.682 8.206 -11.573 1.00 86.25 242 SER A N 1
ATOM 1775 C CA . SER A 1 242 ? 8.864 7.509 -12.094 1.00 86.25 242 SER A CA 1
ATOM 1776 C C . SER A 1 242 ? 8.705 7.090 -13.556 1.00 86.2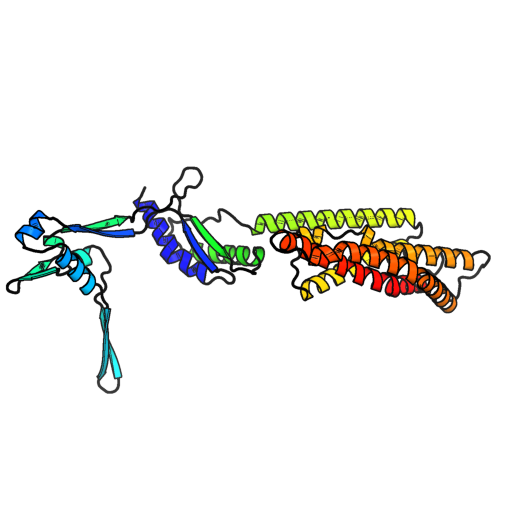5 242 SER A C 1
ATOM 1778 O O . SER A 1 242 ? 9.595 7.351 -14.358 1.00 86.25 242 SER A O 1
ATOM 1780 N N . LEU A 1 243 ? 7.565 6.499 -13.933 1.00 84.19 243 LEU A N 1
ATOM 1781 C CA . LEU A 1 243 ? 7.294 6.113 -15.325 1.00 84.19 243 LEU A CA 1
ATOM 1782 C C . LEU A 1 243 ? 7.065 7.327 -16.233 1.00 84.19 243 LEU A C 1
ATOM 1784 O O . LEU A 1 243 ? 7.472 7.304 -17.388 1.00 84.19 243 LEU A O 1
ATOM 1788 N N . GLY A 1 244 ? 6.419 8.379 -15.720 1.00 82.56 244 GLY A N 1
ATOM 1789 C CA . GLY A 1 244 ? 6.123 9.592 -16.484 1.00 82.56 244 GLY A CA 1
ATOM 1790 C C . GLY A 1 244 ? 7.351 10.449 -16.794 1.00 82.56 244 GLY A C 1
ATOM 1791 O O . GLY A 1 244 ? 7.303 11.253 -17.716 1.00 82.56 244 GLY A O 1
ATOM 1792 N N . ALA A 1 245 ? 8.452 10.264 -16.064 1.00 85.12 245 ALA A N 1
ATOM 1793 C CA . ALA A 1 245 ? 9.707 10.968 -16.310 1.00 85.12 245 ALA A CA 1
ATOM 1794 C C . ALA A 1 245 ? 10.513 10.407 -17.493 1.00 85.12 245 ALA A C 1
ATOM 1796 O O . ALA A 1 245 ? 11.522 10.990 -17.888 1.00 85.12 245 ALA A O 1
ATOM 1797 N N . LEU A 1 246 ? 10.116 9.253 -18.032 1.00 85.62 246 LEU A N 1
ATOM 1798 C CA . LEU A 1 246 ? 10.834 8.600 -19.114 1.00 85.62 246 LEU A CA 1
ATOM 1799 C C . LEU A 1 246 ? 10.558 9.299 -20.446 1.00 85.62 246 LEU A C 1
ATOM 1801 O O . LEU A 1 246 ? 9.487 9.154 -21.032 1.00 85.62 246 LEU A O 1
ATOM 1805 N N . ASP A 1 247 ? 11.563 10.017 -20.936 1.00 87.00 247 ASP A N 1
ATOM 1806 C CA . ASP A 1 247 ? 11.557 10.635 -22.256 1.00 87.00 247 ASP A CA 1
ATOM 1807 C C . ASP A 1 247 ? 12.201 9.697 -23.292 1.00 87.00 247 ASP A C 1
ATOM 1809 O O . ASP A 1 247 ? 13.395 9.390 -23.238 1.00 87.00 247 ASP A O 1
ATOM 1813 N N . PHE A 1 248 ? 11.402 9.230 -24.254 1.00 86.62 248 PHE A N 1
ATOM 1814 C CA . PHE A 1 248 ? 11.883 8.370 -25.335 1.00 86.62 248 PHE A CA 1
ATOM 1815 C C . PHE A 1 248 ? 12.854 9.080 -26.279 1.00 86.62 248 PHE A C 1
ATOM 1817 O O . PHE A 1 248 ? 13.749 8.424 -26.808 1.00 86.62 248 PHE A O 1
ATOM 1824 N N . GLY A 1 249 ? 12.708 10.392 -26.481 1.00 85.12 249 GLY A N 1
ATOM 1825 C CA . GLY A 1 249 ? 13.631 11.165 -27.309 1.00 85.12 249 GLY A CA 1
ATOM 1826 C C . GLY A 1 249 ? 15.037 11.109 -26.725 1.00 85.12 249 GLY A C 1
ATOM 1827 O O . GLY A 1 249 ? 15.982 10.735 -27.412 1.00 85.12 249 GLY A O 1
ATOM 1828 N N . LEU A 1 250 ? 15.139 11.341 -25.417 1.00 86.75 250 LEU A N 1
ATOM 1829 C CA . LEU A 1 250 ? 16.383 11.258 -24.655 1.00 86.75 250 LEU A CA 1
ATOM 1830 C C . LEU A 1 250 ? 17.021 9.857 -24.694 1.00 86.75 250 LEU A C 1
ATOM 1832 O O . LEU A 1 250 ? 18.240 9.723 -24.765 1.00 86.75 250 LEU A O 1
ATOM 1836 N N . ILE A 1 251 ? 16.197 8.805 -24.641 1.00 88.88 251 ILE A N 1
ATOM 1837 C CA . ILE A 1 251 ? 16.657 7.407 -24.680 1.00 88.88 251 ILE A CA 1
ATOM 1838 C C . ILE A 1 251 ? 17.220 7.036 -26.057 1.00 88.88 251 ILE A C 1
ATOM 1840 O O . ILE A 1 251 ? 18.167 6.255 -26.147 1.00 88.88 251 ILE A O 1
ATOM 1844 N N . VAL A 1 252 ? 16.635 7.560 -27.134 1.00 90.19 252 VAL A N 1
ATOM 1845 C CA . VAL A 1 252 ? 16.987 7.156 -28.502 1.00 90.19 252 VAL A CA 1
ATOM 1846 C C . VAL A 1 252 ? 18.027 8.083 -29.133 1.00 90.19 252 VAL A C 1
ATOM 1848 O O . VAL A 1 252 ? 18.729 7.645 -30.040 1.00 90.19 252 VAL A O 1
ATOM 1851 N N . ASP A 1 253 ? 18.204 9.303 -28.622 1.00 88.75 253 ASP A N 1
ATOM 1852 C CA . ASP A 1 253 ? 19.134 10.318 -29.138 1.00 88.75 253 ASP A CA 1
ATOM 1853 C C . ASP A 1 253 ? 20.530 9.753 -29.454 1.00 88.75 253 ASP A C 1
ATOM 1855 O O . ASP A 1 253 ? 20.968 9.732 -30.607 1.00 88.75 253 ASP A O 1
ATOM 1859 N N . GLY A 1 254 ? 21.191 9.153 -28.459 1.00 85.88 254 GLY A N 1
ATOM 1860 C CA . GLY A 1 254 ? 22.518 8.568 -28.651 1.00 85.88 254 GLY A CA 1
ATOM 1861 C C . GLY A 1 254 ? 22.546 7.475 -29.724 1.00 85.88 254 GLY A C 1
ATOM 1862 O O . GLY A 1 254 ? 23.510 7.388 -30.486 1.00 85.88 254 GLY A O 1
ATOM 1863 N N . ALA A 1 255 ? 21.499 6.649 -29.806 1.00 88.50 255 ALA A N 1
ATOM 1864 C CA . ALA A 1 255 ? 21.407 5.593 -30.808 1.00 88.50 255 ALA A CA 1
ATOM 1865 C C . ALA A 1 255 ? 21.229 6.175 -32.215 1.00 88.50 255 ALA A C 1
ATOM 1867 O O . ALA A 1 255 ? 21.885 5.709 -33.144 1.00 88.50 255 ALA A O 1
ATOM 1868 N N . VAL A 1 256 ? 20.403 7.213 -32.377 1.00 89.56 256 VAL A N 1
ATOM 1869 C CA . VAL A 1 256 ? 20.174 7.887 -33.666 1.00 89.56 256 VAL A CA 1
ATOM 1870 C C . VAL A 1 256 ? 21.448 8.532 -34.176 1.00 89.56 256 VAL A C 1
ATOM 1872 O O . VAL A 1 256 ? 21.819 8.285 -35.320 1.00 89.56 256 VAL A O 1
ATOM 1875 N N . ILE A 1 257 ? 22.161 9.274 -33.327 1.00 89.19 257 ILE A N 1
ATOM 1876 C CA . ILE A 1 257 ? 23.412 9.943 -33.706 1.00 89.19 257 ILE A CA 1
ATOM 1877 C C . ILE A 1 257 ? 24.446 8.916 -34.210 1.00 89.19 257 ILE A C 1
ATOM 1879 O O . ILE A 1 257 ? 25.132 9.142 -35.213 1.00 89.19 257 ILE A O 1
ATOM 1883 N N . ILE A 1 258 ? 24.556 7.758 -33.546 1.00 88.62 258 ILE A N 1
ATOM 1884 C CA . ILE A 1 258 ? 25.464 6.682 -33.971 1.00 88.62 258 ILE A CA 1
ATOM 1885 C C . ILE A 1 258 ? 24.982 6.021 -35.265 1.00 88.62 258 ILE A C 1
ATOM 1887 O O . ILE A 1 258 ? 25.803 5.776 -36.154 1.00 88.62 258 ILE A O 1
ATOM 1891 N N . VAL A 1 259 ? 23.680 5.746 -35.388 1.00 88.88 259 VAL A N 1
ATOM 1892 C CA . VAL A 1 259 ? 23.084 5.161 -36.597 1.00 88.88 259 VAL A CA 1
ATOM 1893 C C . VAL A 1 259 ? 23.320 6.067 -37.799 1.00 88.88 259 VAL A C 1
ATOM 1895 O O . VAL A 1 259 ? 23.815 5.598 -38.819 1.00 88.88 259 VAL A O 1
ATOM 1898 N N . GLU A 1 260 ? 23.030 7.358 -37.677 1.00 87.81 260 GLU A N 1
ATOM 1899 C CA . GLU A 1 260 ? 23.185 8.339 -38.748 1.00 87.81 260 GLU A CA 1
ATOM 1900 C C . GLU A 1 260 ? 24.650 8.471 -39.178 1.00 87.81 260 GLU A C 1
ATOM 1902 O O . GLU A 1 260 ? 24.957 8.409 -40.370 1.00 87.81 260 GLU A O 1
ATOM 1907 N N . ASN A 1 261 ? 25.587 8.559 -38.227 1.00 87.81 261 ASN A N 1
ATOM 1908 C CA . ASN A 1 261 ? 27.011 8.632 -38.562 1.00 87.81 261 ASN A CA 1
ATOM 1909 C C . ASN A 1 261 ? 27.524 7.348 -39.230 1.00 87.81 261 ASN A C 1
ATOM 1911 O O . ASN A 1 261 ? 28.325 7.412 -40.166 1.00 87.81 261 ASN A O 1
ATOM 1915 N N . ALA A 1 262 ? 27.067 6.183 -38.763 1.00 86.19 262 ALA A N 1
ATOM 1916 C CA . ALA A 1 262 ? 27.409 4.899 -39.366 1.00 86.19 262 ALA A CA 1
ATOM 1917 C C . ALA A 1 262 ? 26.844 4.780 -40.789 1.00 86.19 262 ALA A C 1
ATOM 1919 O O . ALA A 1 262 ? 27.566 4.360 -41.693 1.00 86.19 262 ALA A O 1
ATOM 1920 N N . LEU A 1 263 ? 25.589 5.191 -41.003 1.00 84.69 263 LEU A N 1
ATOM 1921 C CA . LEU A 1 263 ? 24.946 5.221 -42.318 1.00 84.69 263 LEU A CA 1
ATOM 1922 C C . LEU A 1 263 ? 25.659 6.166 -43.277 1.00 84.69 263 LEU A C 1
ATOM 1924 O O . LEU A 1 263 ? 25.959 5.760 -44.395 1.00 84.69 263 LEU A O 1
ATOM 1928 N N . ARG A 1 264 ? 25.989 7.385 -42.836 1.00 84.88 264 ARG A N 1
ATOM 1929 C CA . ARG A 1 264 ? 26.725 8.360 -43.646 1.00 84.88 264 ARG A CA 1
ATOM 1930 C C . ARG A 1 264 ? 28.064 7.792 -44.109 1.00 84.88 264 ARG A C 1
ATOM 1932 O O . ARG A 1 264 ? 28.324 7.749 -45.305 1.00 84.88 264 ARG A O 1
ATOM 1939 N N . ARG A 1 265 ? 28.879 7.260 -43.187 1.00 83.38 265 ARG A N 1
ATOM 1940 C CA . ARG A 1 265 ? 30.189 6.683 -43.539 1.00 83.38 265 ARG A CA 1
ATOM 1941 C C . ARG A 1 265 ? 30.074 5.434 -44.417 1.00 83.38 265 ARG A C 1
ATOM 1943 O O . ARG A 1 265 ? 30.905 5.247 -45.302 1.00 83.38 265 ARG A O 1
ATOM 1950 N N . LEU A 1 266 ? 29.082 4.571 -44.181 1.00 82.88 266 LEU A N 1
ATOM 1951 C CA . LEU A 1 266 ? 28.823 3.416 -45.050 1.00 82.88 266 LEU A CA 1
ATOM 1952 C C . LEU A 1 266 ? 28.376 3.862 -46.445 1.00 82.88 266 LEU A C 1
ATOM 1954 O O . LEU A 1 266 ? 28.827 3.284 -47.428 1.00 82.88 266 LEU A O 1
ATOM 1958 N N . GLY A 1 267 ? 27.545 4.901 -46.529 1.00 82.00 267 GLY A N 1
ATOM 1959 C CA . GLY A 1 267 ? 27.138 5.538 -47.776 1.00 82.00 267 GLY A CA 1
ATOM 1960 C C . GLY A 1 267 ? 28.336 6.080 -48.549 1.00 82.00 267 GLY A C 1
ATOM 1961 O O . GLY A 1 267 ? 28.501 5.726 -49.714 1.00 82.00 267 GLY A O 1
ATOM 1962 N N . ASP A 1 268 ? 29.213 6.849 -47.901 1.00 81.81 268 ASP A N 1
ATOM 1963 C CA . ASP A 1 268 ? 30.429 7.402 -48.514 1.00 81.81 268 ASP A CA 1
ATOM 1964 C C . ASP A 1 268 ? 31.391 6.298 -48.988 1.00 81.81 268 ASP A C 1
ATOM 1966 O O . ASP A 1 268 ? 31.958 6.379 -50.074 1.00 81.81 268 ASP A O 1
ATOM 1970 N N . ALA A 1 269 ? 31.555 5.228 -48.203 1.00 78.75 269 ALA A N 1
ATOM 1971 C CA . ALA A 1 269 ? 32.436 4.107 -48.544 1.00 78.75 269 ALA A CA 1
ATOM 1972 C C . ALA A 1 269 ? 31.864 3.170 -49.629 1.00 78.75 269 ALA A C 1
ATOM 1974 O O . ALA A 1 269 ? 32.621 2.439 -50.277 1.00 78.75 269 ALA A O 1
ATOM 1975 N N . GLN A 1 270 ? 30.539 3.159 -49.802 1.00 75.44 270 GLN A N 1
ATOM 1976 C CA . GLN A 1 270 ? 29.829 2.406 -50.839 1.00 75.44 270 GLN A CA 1
ATOM 1977 C C . GLN A 1 270 ? 29.669 3.229 -52.133 1.00 75.44 270 GLN A C 1
ATOM 1979 O O . GLN A 1 270 ? 29.517 2.643 -53.208 1.00 75.44 270 GLN A O 1
ATOM 1984 N N . HIS A 1 271 ? 29.745 4.565 -52.062 1.00 70.88 271 HIS A N 1
ATOM 1985 C CA . HIS A 1 271 ? 29.710 5.441 -53.234 1.00 70.88 271 HIS A CA 1
ATOM 1986 C C . HIS A 1 271 ? 30.862 5.109 -54.194 1.00 70.88 271 HIS A C 1
ATOM 1988 O O . HIS A 1 271 ? 32.039 5.173 -53.847 1.00 70.88 271 HIS A O 1
ATOM 1994 N N . GLY A 1 272 ? 30.507 4.725 -55.424 1.00 62.62 272 GLY A N 1
ATOM 1995 C CA . GLY A 1 272 ? 31.464 4.350 -56.470 1.00 62.62 272 GLY A CA 1
ATOM 1996 C C . GLY A 1 272 ? 31.893 2.876 -56.481 1.00 62.62 272 GLY A C 1
ATOM 1997 O O . GLY A 1 272 ? 32.749 2.517 -57.287 1.00 62.62 272 GLY A O 1
ATOM 1998 N N . ARG A 1 273 ? 31.308 2.001 -55.643 1.00 68.19 273 ARG A N 1
ATOM 1999 C CA . ARG A 1 273 ? 31.570 0.547 -55.656 1.00 68.19 273 ARG A CA 1
ATOM 2000 C C . ARG A 1 273 ? 30.336 -0.262 -56.063 1.00 68.19 273 ARG A C 1
ATOM 2002 O O . ARG A 1 273 ? 29.268 -0.117 -55.477 1.00 68.19 273 ARG A O 1
ATOM 2009 N N . ALA A 1 274 ? 30.514 -1.156 -57.039 1.00 60.78 274 ALA A N 1
ATOM 2010 C CA . ALA A 1 274 ? 29.461 -2.049 -57.532 1.00 60.78 274 ALA A CA 1
ATOM 2011 C C . ALA A 1 274 ? 29.170 -3.230 -56.583 1.00 60.78 274 ALA A C 1
ATOM 2013 O O . ALA A 1 274 ? 28.046 -3.729 -56.548 1.00 60.78 274 ALA A O 1
ATOM 2014 N N . GLU A 1 275 ? 30.158 -3.662 -55.792 1.00 69.38 275 GLU A N 1
ATOM 2015 C CA . GLU A 1 275 ? 30.002 -4.764 -54.838 1.00 69.38 275 GLU A CA 1
ATOM 2016 C C . GLU A 1 275 ? 29.768 -4.269 -53.400 1.00 69.38 275 GLU A C 1
ATOM 2018 O O . GLU A 1 275 ? 30.339 -3.252 -52.987 1.00 69.38 275 GLU A O 1
ATOM 2023 N N . PRO A 1 276 ? 28.930 -4.967 -52.611 1.00 70.50 276 PRO A N 1
ATOM 2024 C CA . PRO A 1 276 ? 28.733 -4.652 -51.202 1.00 70.50 276 PRO A CA 1
ATOM 2025 C C . PRO A 1 276 ? 30.025 -4.873 -50.407 1.00 70.50 276 PRO A C 1
ATOM 2027 O O . PRO A 1 276 ? 30.727 -5.866 -50.597 1.00 70.50 276 PRO A O 1
ATOM 2030 N N . LEU A 1 277 ? 30.322 -3.956 -49.484 1.00 71.19 277 LEU A N 1
ATOM 2031 C CA . LEU A 1 277 ? 31.500 -4.046 -48.618 1.00 71.19 277 LEU A CA 1
ATOM 2032 C C . LEU A 1 277 ? 31.544 -5.388 -47.852 1.00 71.19 277 LEU A C 1
ATOM 2034 O O . LEU A 1 277 ? 30.533 -5.795 -47.263 1.00 71.19 277 LEU A O 1
ATOM 2038 N N . PRO A 1 278 ? 32.711 -6.058 -47.775 1.00 79.38 278 PRO A N 1
ATOM 2039 C CA . PRO A 1 278 ? 32.857 -7.283 -47.000 1.00 79.38 278 PRO A CA 1
ATOM 2040 C C . PRO A 1 278 ? 32.600 -7.017 -45.513 1.00 79.38 278 PRO A C 1
ATOM 2042 O O . PRO A 1 278 ? 32.936 -5.956 -44.982 1.00 79.38 278 PRO A O 1
ATOM 2045 N N . LEU A 1 279 ? 32.037 -8.009 -44.815 1.00 76.38 279 LEU A N 1
ATOM 2046 C CA . LEU A 1 279 ? 31.592 -7.882 -43.420 1.00 76.38 279 LEU A CA 1
ATOM 2047 C C . LEU A 1 279 ? 32.676 -7.319 -42.485 1.00 76.38 279 LEU A C 1
ATOM 2049 O O . LEU A 1 279 ? 32.373 -6.478 -41.646 1.00 76.38 279 LEU A O 1
ATOM 2053 N N . ARG A 1 280 ? 33.940 -7.731 -42.656 1.00 78.75 280 ARG A N 1
ATOM 2054 C CA . ARG A 1 280 ? 35.068 -7.214 -41.859 1.00 78.75 280 ARG A CA 1
ATOM 2055 C C . ARG A 1 280 ? 35.282 -5.711 -42.051 1.00 78.75 280 ARG A C 1
ATOM 2057 O O . ARG A 1 280 ? 35.358 -4.993 -41.067 1.00 78.75 280 ARG A O 1
ATOM 2064 N N . GLN A 1 281 ? 35.274 -5.226 -43.296 1.00 79.12 281 GLN A N 1
ATOM 2065 C CA . GLN A 1 281 ? 35.405 -3.790 -43.564 1.00 79.12 281 GLN A CA 1
ATOM 2066 C C . GLN A 1 281 ? 34.208 -2.998 -43.030 1.00 79.12 281 GLN A C 1
ATOM 2068 O O . GLN A 1 281 ? 34.392 -1.892 -42.534 1.00 79.12 281 GLN A O 1
ATOM 2073 N N . ARG A 1 282 ? 32.990 -3.557 -43.079 1.00 79.31 282 ARG A N 1
ATOM 2074 C CA . ARG A 1 282 ? 31.802 -2.921 -42.483 1.00 79.31 282 ARG A CA 1
ATOM 2075 C C . ARG A 1 282 ? 31.909 -2.825 -40.964 1.00 79.31 282 ARG A C 1
ATOM 2077 O O . ARG A 1 282 ? 31.612 -1.773 -40.410 1.00 79.31 282 ARG A O 1
ATOM 2084 N N . LEU A 1 283 ? 32.353 -3.894 -40.304 1.00 81.62 283 LEU A N 1
ATOM 2085 C CA . LEU A 1 283 ? 32.587 -3.907 -38.859 1.00 81.62 283 LEU A CA 1
ATOM 2086 C C . LEU A 1 283 ? 33.641 -2.872 -38.456 1.00 81.62 283 LEU A C 1
ATOM 2088 O O . LEU A 1 283 ? 33.390 -2.095 -37.541 1.00 81.62 283 LEU A O 1
ATOM 2092 N N . ASP A 1 284 ? 34.768 -2.810 -39.166 1.00 82.56 284 ASP A N 1
ATOM 2093 C CA . ASP A 1 284 ? 35.843 -1.857 -38.870 1.00 82.56 284 ASP A CA 1
ATOM 2094 C C . ASP A 1 284 ? 35.394 -0.405 -39.081 1.00 82.56 284 ASP A C 1
ATOM 2096 O O . ASP A 1 284 ? 35.667 0.466 -38.253 1.00 82.56 284 ASP A O 1
ATOM 2100 N N . LEU A 1 285 ? 34.652 -0.144 -40.161 1.00 82.38 285 LEU A N 1
ATOM 2101 C CA . LEU A 1 285 ? 34.170 1.192 -40.504 1.00 82.38 285 LEU A CA 1
ATOM 2102 C C . LEU A 1 285 ? 33.095 1.689 -39.526 1.00 82.38 285 LEU A C 1
ATOM 2104 O O . LEU A 1 285 ? 33.155 2.836 -39.083 1.00 82.38 285 LEU A O 1
ATOM 2108 N N . VAL A 1 286 ? 32.157 0.820 -39.135 1.00 84.56 286 VAL A N 1
ATOM 2109 C CA . VAL A 1 286 ? 31.134 1.132 -38.123 1.00 84.56 286 VAL A CA 1
ATOM 2110 C C . VAL A 1 286 ? 31.752 1.244 -36.723 1.00 84.56 286 VAL A C 1
ATOM 2112 O O . VAL A 1 286 ? 31.363 2.103 -35.936 1.00 84.56 286 VAL A O 1
ATOM 2115 N N . ALA A 1 287 ? 32.766 0.439 -36.395 1.00 83.69 287 ALA A N 1
ATOM 2116 C CA . ALA A 1 287 ? 33.489 0.575 -35.132 1.00 83.69 287 ALA A CA 1
ATOM 2117 C C . ALA A 1 287 ? 34.273 1.895 -35.064 1.00 83.69 287 ALA A C 1
ATOM 2119 O O . ALA A 1 287 ? 34.296 2.548 -34.018 1.00 83.69 287 ALA A O 1
ATOM 2120 N N . ALA A 1 288 ? 34.890 2.318 -36.170 1.00 83.88 288 ALA A N 1
ATOM 2121 C CA . ALA A 1 288 ? 35.561 3.611 -36.263 1.00 83.88 288 ALA A CA 1
ATOM 2122 C C . ALA A 1 288 ? 34.566 4.780 -36.142 1.00 83.88 288 ALA A C 1
ATOM 2124 O O . ALA A 1 288 ? 34.837 5.730 -35.407 1.00 83.88 288 ALA A O 1
ATOM 2125 N N . SER A 1 289 ? 33.398 4.683 -36.791 1.00 83.06 289 SER A N 1
ATOM 2126 C CA . SER A 1 289 ? 32.339 5.699 -36.710 1.00 83.06 289 SER A CA 1
ATOM 2127 C C . SER A 1 289 ? 31.752 5.812 -35.303 1.00 83.06 289 SER A C 1
ATOM 2129 O O . SER A 1 289 ? 31.521 6.917 -34.813 1.00 83.06 289 SER A O 1
ATOM 2131 N N . ALA A 1 290 ? 31.551 4.680 -34.625 1.00 83.50 290 ALA A N 1
ATOM 2132 C CA . ALA A 1 290 ? 31.100 4.651 -33.242 1.00 83.50 290 ALA A CA 1
ATOM 2133 C C . ALA A 1 290 ? 32.147 5.275 -32.307 1.00 83.50 290 ALA A C 1
ATOM 2135 O O . ALA A 1 290 ? 31.791 6.091 -31.463 1.00 83.50 290 ALA A O 1
ATOM 2136 N N . ARG A 1 291 ? 33.444 4.966 -32.488 1.00 85.25 291 ARG A N 1
ATOM 2137 C CA . ARG A 1 291 ? 34.540 5.522 -31.666 1.00 85.25 291 ARG A CA 1
ATOM 2138 C C . ARG A 1 291 ? 34.645 7.040 -31.730 1.00 85.25 291 ARG A C 1
ATOM 2140 O O . ARG A 1 291 ? 34.900 7.669 -30.707 1.00 85.25 291 ARG A O 1
ATOM 2147 N N . GLU A 1 292 ? 34.450 7.619 -32.908 1.00 84.94 292 GLU A N 1
ATOM 2148 C CA . GLU A 1 292 ? 34.414 9.073 -33.088 1.00 84.94 292 GLU A CA 1
ATOM 2149 C C . GLU A 1 292 ? 33.264 9.707 -32.293 1.00 84.94 292 GLU A C 1
ATOM 2151 O O . GLU A 1 292 ? 33.443 10.735 -31.638 1.00 84.94 292 GLU A O 1
ATOM 2156 N N . MET A 1 293 ? 32.108 9.041 -32.282 1.00 85.88 293 MET A N 1
ATOM 2157 C CA . MET A 1 293 ? 30.894 9.539 -31.644 1.00 85.88 293 MET A CA 1
ATOM 2158 C C . MET A 1 293 ? 30.837 9.306 -30.125 1.00 85.88 293 MET A C 1
ATOM 2160 O O . MET A 1 293 ? 29.986 9.889 -29.452 1.00 85.88 293 MET A O 1
ATOM 2164 N N . ILE A 1 294 ? 31.777 8.534 -29.555 1.00 83.44 294 ILE A N 1
ATOM 2165 C CA . ILE A 1 294 ? 31.876 8.315 -28.100 1.00 83.44 294 ILE A CA 1
ATOM 2166 C C . ILE A 1 294 ? 31.962 9.647 -27.365 1.00 83.44 294 ILE A C 1
ATOM 2168 O O . ILE A 1 294 ? 31.205 9.876 -26.428 1.00 83.44 294 ILE A O 1
ATOM 2172 N N . ARG A 1 295 ? 32.901 10.523 -27.753 1.00 85.88 295 ARG A N 1
ATOM 2173 C CA . ARG A 1 295 ? 33.159 11.756 -26.994 1.00 85.88 295 ARG A CA 1
ATOM 2174 C C . ARG A 1 295 ? 31.917 12.658 -26.966 1.00 85.88 295 ARG A C 1
ATOM 2176 O O . ARG A 1 295 ? 31.472 12.954 -25.859 1.00 85.88 295 ARG A O 1
ATOM 2183 N N . PRO A 1 296 ? 31.316 13.049 -28.109 1.00 86.50 296 PRO A N 1
ATOM 2184 C CA . PRO A 1 296 ? 30.112 13.879 -28.101 1.00 86.50 296 PRO A CA 1
ATOM 2185 C C . PRO A 1 296 ? 28.950 13.254 -27.320 1.00 86.50 296 PRO A C 1
ATOM 2187 O O . PRO A 1 296 ? 28.331 13.938 -26.509 1.00 86.50 296 PRO A O 1
ATOM 2190 N N . SER A 1 297 ? 28.697 11.952 -27.507 1.00 87.31 297 SER A N 1
ATOM 2191 C CA . SER A 1 297 ? 27.587 11.255 -26.846 1.00 87.31 297 SER A CA 1
ATOM 2192 C C . SER A 1 297 ? 27.779 11.164 -25.326 1.00 87.31 297 SER A C 1
ATOM 2194 O O . SER A 1 297 ? 26.854 11.465 -24.574 1.00 87.31 297 SER A O 1
ATOM 2196 N N . VAL A 1 298 ? 28.994 10.846 -24.856 1.00 88.44 298 VAL A N 1
ATOM 2197 C CA . VAL A 1 298 ? 29.320 10.814 -23.420 1.00 88.44 298 VAL A CA 1
ATOM 2198 C C . VAL A 1 298 ? 29.152 12.191 -22.790 1.00 88.44 298 VAL A C 1
ATOM 2200 O O . VAL A 1 298 ? 28.551 12.292 -21.724 1.00 88.44 298 VAL A O 1
ATOM 2203 N N . TYR A 1 299 ? 29.665 13.252 -23.424 1.00 89.94 299 TYR A N 1
ATOM 2204 C CA . TYR A 1 299 ? 29.544 14.605 -22.876 1.00 89.94 299 TYR A CA 1
ATOM 2205 C C . TYR A 1 299 ? 28.086 15.063 -22.814 1.00 89.94 299 TYR A C 1
ATOM 2207 O O . TYR A 1 299 ? 27.662 15.557 -21.770 1.00 89.94 299 TYR A O 1
ATOM 2215 N N . GLY A 1 300 ? 27.311 14.857 -23.884 1.00 89.25 300 GLY A N 1
ATOM 2216 C CA . GLY A 1 300 ? 25.888 15.206 -23.905 1.00 89.25 300 GLY A CA 1
ATOM 2217 C C . GLY A 1 300 ? 25.113 14.496 -22.798 1.00 89.25 300 GLY A C 1
ATOM 2218 O O . GLY A 1 300 ? 24.395 15.125 -22.020 1.00 89.25 300 GLY A O 1
ATOM 2219 N N . GLN A 1 301 ? 25.339 13.194 -22.644 1.00 88.69 301 GLN A N 1
ATOM 2220 C CA . GLN A 1 301 ? 24.642 12.423 -21.628 1.00 88.69 301 GLN A CA 1
ATOM 2221 C C . GLN A 1 301 ? 25.105 12.732 -20.201 1.00 88.69 301 GLN A C 1
ATOM 2223 O O . GLN A 1 301 ? 24.287 12.756 -19.281 1.00 88.69 301 GLN A O 1
ATOM 2228 N N . ALA A 1 302 ? 26.394 13.011 -20.002 1.00 91.31 302 ALA A N 1
ATOM 2229 C CA . ALA A 1 302 ? 26.916 13.447 -18.713 1.00 91.31 302 ALA A CA 1
ATOM 2230 C C . ALA A 1 302 ? 26.286 14.776 -18.272 1.00 91.31 302 ALA A C 1
ATOM 2232 O O . ALA A 1 302 ? 25.951 14.914 -17.100 1.00 91.31 302 ALA A O 1
ATOM 2233 N N . ILE A 1 303 ? 26.067 15.718 -19.199 1.00 92.75 303 ILE A N 1
ATOM 2234 C CA . ILE A 1 303 ? 25.368 16.981 -18.913 1.00 92.75 303 ILE A CA 1
ATOM 2235 C C . ILE A 1 303 ? 23.939 16.702 -18.449 1.00 92.75 303 ILE A C 1
ATOM 2237 O O . ILE A 1 303 ? 23.521 17.225 -17.419 1.00 92.75 303 ILE A O 1
ATOM 2241 N N . ILE A 1 304 ? 23.206 15.841 -19.159 1.00 91.25 304 ILE A N 1
ATOM 2242 C CA . ILE A 1 304 ? 21.834 15.486 -18.782 1.00 91.25 304 ILE A CA 1
ATOM 2243 C C . ILE A 1 304 ? 21.811 14.846 -17.386 1.00 91.25 304 ILE A C 1
ATOM 2245 O O . ILE A 1 304 ? 21.052 15.279 -16.524 1.00 91.25 304 ILE A O 1
ATOM 2249 N N . ILE A 1 305 ? 22.673 13.859 -17.121 1.00 91.56 305 ILE A N 1
ATOM 2250 C CA . ILE A 1 305 ? 22.767 13.211 -15.802 1.00 91.56 305 ILE A CA 1
ATOM 2251 C C . ILE A 1 305 ? 23.114 14.236 -14.712 1.00 91.56 305 ILE A C 1
ATOM 2253 O O . ILE A 1 305 ? 22.529 14.196 -13.629 1.00 91.56 305 ILE A O 1
ATOM 2257 N N . LEU A 1 306 ? 24.018 15.178 -14.997 1.00 93.81 306 LEU A N 1
ATOM 2258 C CA . LEU A 1 306 ? 24.412 16.231 -14.063 1.00 93.81 306 LEU A CA 1
ATOM 2259 C C . LEU A 1 306 ? 23.248 17.169 -13.716 1.00 93.81 306 LEU A C 1
ATOM 2261 O O . LEU A 1 306 ? 23.177 17.631 -12.583 1.00 93.81 306 LEU A O 1
ATOM 2265 N N . VAL A 1 307 ? 22.316 17.411 -14.642 1.00 92.06 307 VAL A N 1
ATOM 2266 C CA . VAL A 1 307 ? 21.093 18.189 -14.373 1.00 92.06 307 VAL A CA 1
ATOM 2267 C C . VAL A 1 307 ? 20.140 17.440 -13.434 1.00 92.06 307 VAL A C 1
ATOM 2269 O O . VAL A 1 307 ? 19.501 18.067 -12.592 1.00 92.06 307 VAL A O 1
ATOM 2272 N N . TYR A 1 308 ? 20.069 16.106 -13.519 1.00 90.69 308 TYR A N 1
ATOM 2273 C CA . TYR A 1 308 ? 19.219 15.290 -12.639 1.00 90.69 308 TYR A CA 1
ATOM 2274 C C . TYR A 1 308 ? 19.857 14.978 -11.275 1.00 90.69 308 TYR A C 1
ATOM 2276 O O . TYR A 1 308 ? 19.134 14.718 -10.314 1.00 90.69 308 TYR A O 1
ATOM 2284 N N . ALA A 1 309 ? 21.187 15.020 -11.148 1.00 91.38 309 ALA A N 1
ATOM 2285 C CA . ALA A 1 309 ? 21.886 14.667 -9.910 1.00 91.38 309 ALA A CA 1
ATOM 2286 C C . ALA A 1 309 ? 21.487 15.518 -8.677 1.00 91.38 309 ALA A C 1
ATOM 2288 O O . ALA A 1 309 ? 21.283 14.930 -7.613 1.00 91.38 309 ALA A O 1
ATOM 2289 N N . PRO A 1 310 ? 21.296 16.853 -8.769 1.00 91.94 310 PRO A N 1
ATOM 2290 C CA . PRO A 1 310 ? 20.852 17.670 -7.638 1.00 91.94 310 PRO A CA 1
ATOM 2291 C C . PRO A 1 310 ? 19.493 17.258 -7.071 1.00 91.94 310 PRO A C 1
ATOM 2293 O O . PRO A 1 310 ? 19.276 17.402 -5.870 1.00 91.94 310 PRO A O 1
ATOM 2296 N N . LEU A 1 311 ? 18.598 16.684 -7.883 1.00 90.81 311 LEU A N 1
ATOM 2297 C CA . LEU A 1 311 ? 17.284 16.224 -7.418 1.00 90.81 311 LEU A CA 1
ATOM 2298 C C . LEU A 1 311 ? 17.400 15.096 -6.382 1.00 90.81 311 LEU A C 1
ATOM 2300 O O . LEU A 1 311 ? 16.518 14.946 -5.543 1.00 90.81 311 LEU A O 1
ATOM 2304 N N . LEU A 1 312 ? 18.504 14.340 -6.394 1.00 89.31 312 LEU A N 1
ATOM 2305 C CA . LEU A 1 312 ? 18.790 13.305 -5.394 1.00 89.31 312 LEU A CA 1
ATOM 2306 C C . LEU A 1 312 ? 19.181 13.885 -4.026 1.00 89.31 312 LEU A C 1
ATOM 2308 O O . LEU A 1 312 ? 19.201 13.161 -3.037 1.00 89.31 312 LEU A O 1
ATOM 2312 N N . THR A 1 313 ? 19.499 15.180 -3.954 1.00 91.75 313 THR A N 1
ATOM 2313 C CA . THR A 1 313 ? 19.828 15.862 -2.691 1.00 91.75 313 THR A CA 1
ATOM 2314 C C . THR A 1 313 ? 18.612 16.489 -2.012 1.00 91.75 313 THR A C 1
ATOM 2316 O O . THR A 1 313 ? 18.722 16.981 -0.887 1.00 91.75 313 THR A O 1
ATOM 2319 N N . PHE A 1 314 ? 17.447 16.476 -2.669 1.00 93.38 314 PHE A N 1
ATOM 2320 C CA . PHE A 1 314 ? 16.224 17.022 -2.096 1.00 93.38 314 PHE A CA 1
ATOM 2321 C C . PHE A 1 314 ? 15.799 16.215 -0.870 1.00 93.38 314 PHE A C 1
ATOM 2323 O O . PHE A 1 314 ? 15.807 14.985 -0.865 1.00 93.38 314 PHE A O 1
ATOM 2330 N N . THR A 1 315 ? 15.390 16.923 0.180 1.00 90.94 315 THR A N 1
ATOM 2331 C CA . THR A 1 315 ? 14.903 16.321 1.425 1.00 90.94 315 THR A CA 1
ATOM 2332 C C . THR A 1 315 ? 13.408 16.586 1.599 1.00 90.94 315 THR A C 1
ATOM 2334 O O . THR A 1 315 ? 12.810 17.406 0.904 1.00 90.94 315 THR A O 1
ATOM 2337 N N . GLY A 1 316 ? 12.763 15.853 2.507 1.00 90.69 316 GLY A N 1
ATOM 2338 C CA . GLY A 1 316 ? 11.343 16.044 2.806 1.00 90.69 316 GLY A CA 1
ATOM 2339 C C . GLY A 1 316 ? 10.401 15.539 1.707 1.00 90.69 316 GLY A C 1
ATOM 2340 O O . GLY A 1 316 ? 10.621 14.481 1.114 1.00 90.69 316 GLY A O 1
ATOM 2341 N N . VAL A 1 317 ? 9.304 16.271 1.489 1.00 88.25 317 VAL A N 1
ATOM 2342 C CA . VAL A 1 317 ? 8.227 15.879 0.560 1.00 88.25 317 VAL A CA 1
ATOM 2343 C C . VAL A 1 317 ? 8.696 15.943 -0.893 1.00 88.25 317 VAL A C 1
ATOM 2345 O O . VAL A 1 317 ? 8.398 15.038 -1.668 1.00 88.25 317 VAL A O 1
ATOM 2348 N N . GLU A 1 318 ? 9.479 16.964 -1.239 1.00 87.31 318 GLU A N 1
ATOM 2349 C CA . GLU A 1 318 ? 10.039 17.143 -2.581 1.00 87.31 318 GLU A CA 1
ATOM 2350 C C . GLU A 1 318 ? 10.959 15.975 -2.945 1.00 87.31 318 GLU A C 1
ATOM 2352 O O . GLU A 1 318 ? 10.764 15.348 -3.984 1.00 87.31 318 GLU A O 1
ATOM 2357 N N . GLY A 1 319 ? 11.877 15.591 -2.050 1.00 87.38 319 GLY A N 1
ATOM 2358 C CA . GLY A 1 319 ? 12.741 14.423 -2.255 1.00 87.38 319 GLY A CA 1
ATOM 2359 C C . GLY A 1 319 ? 11.938 13.158 -2.560 1.00 87.38 319 GLY A C 1
ATOM 2360 O O . GLY A 1 319 ? 12.163 12.504 -3.574 1.00 87.38 319 GLY A O 1
ATOM 2361 N N . LYS A 1 320 ? 10.891 12.872 -1.776 1.00 84.75 320 LYS A N 1
ATOM 2362 C CA . LYS A 1 320 ? 10.024 11.700 -2.004 1.00 84.75 320 LYS A CA 1
ATOM 2363 C C . LYS A 1 320 ? 9.295 11.703 -3.351 1.00 84.75 320 LYS A C 1
ATOM 2365 O O . LYS A 1 320 ? 8.924 10.627 -3.822 1.00 84.75 320 LYS A O 1
ATOM 2370 N N . MET A 1 321 ? 9.080 12.867 -3.961 1.00 85.44 321 MET A N 1
ATOM 2371 C CA . MET A 1 321 ? 8.442 12.988 -5.273 1.00 85.44 321 MET A CA 1
ATOM 2372 C C . MET A 1 321 ? 9.447 12.953 -6.430 1.00 85.44 321 MET A C 1
ATOM 2374 O O . MET A 1 321 ? 9.173 12.305 -7.442 1.00 85.44 321 MET A O 1
ATOM 2378 N N . PHE A 1 322 ? 10.593 13.626 -6.293 1.00 88.81 322 PHE A N 1
ATOM 2379 C CA . PHE A 1 322 ? 11.548 13.839 -7.387 1.00 88.81 322 PHE A CA 1
ATOM 2380 C C . PHE A 1 322 ? 12.692 12.816 -7.433 1.00 88.81 322 PHE A C 1
ATOM 2382 O O . PHE A 1 322 ? 13.153 12.485 -8.525 1.00 88.81 322 PHE A O 1
ATOM 2389 N N . GLU A 1 323 ? 13.105 12.249 -6.296 1.00 88.88 323 GLU A N 1
ATOM 2390 C CA . GLU A 1 323 ? 14.176 11.242 -6.225 1.00 88.88 323 GLU A CA 1
ATOM 2391 C C . GLU A 1 323 ? 13.861 9.987 -7.071 1.00 88.88 323 GLU A C 1
ATOM 2393 O O . GLU A 1 323 ? 14.700 9.607 -7.895 1.00 88.88 323 GLU A O 1
ATOM 2398 N N . PRO A 1 324 ? 12.650 9.379 -7.000 1.00 89.00 324 PRO A N 1
ATOM 2399 C CA . PRO A 1 324 ? 12.286 8.243 -7.856 1.00 89.00 324 PRO A CA 1
ATOM 2400 C C . PRO A 1 324 ? 12.366 8.548 -9.353 1.00 89.00 324 PRO A C 1
ATOM 2402 O O . PRO A 1 324 ? 12.749 7.693 -10.152 1.00 89.00 324 PRO A O 1
ATOM 2405 N N . MET A 1 325 ? 11.984 9.764 -9.736 1.00 90.88 325 MET A N 1
ATOM 2406 C CA . MET A 1 325 ? 11.997 10.231 -11.119 1.00 90.88 325 MET A CA 1
ATOM 2407 C C . MET A 1 325 ? 13.433 10.401 -11.619 1.00 90.88 325 MET A C 1
ATOM 2409 O O . MET A 1 325 ? 13.783 9.834 -12.654 1.00 90.88 325 MET A O 1
ATOM 2413 N N . ALA A 1 326 ? 14.280 11.102 -10.860 1.00 92.06 326 ALA A N 1
ATOM 2414 C CA . ALA A 1 326 ? 15.675 11.324 -11.224 1.00 92.06 326 ALA A CA 1
ATOM 2415 C C . ALA A 1 326 ? 16.437 10.000 -11.359 1.00 92.06 326 ALA A C 1
ATOM 2417 O O . ALA A 1 326 ? 17.129 9.781 -12.353 1.00 92.06 326 ALA A O 1
ATOM 2418 N N . LEU A 1 327 ? 16.251 9.078 -10.407 1.00 91.31 327 LEU A N 1
ATOM 2419 C CA . LEU A 1 327 ? 16.898 7.771 -10.462 1.00 91.31 327 LEU A CA 1
ATOM 2420 C C . LEU A 1 327 ? 16.472 6.977 -11.705 1.00 91.31 327 LEU A C 1
ATOM 2422 O O . LEU A 1 327 ? 17.311 6.382 -12.377 1.00 91.31 327 LEU A O 1
ATOM 2426 N N . THR A 1 328 ? 15.179 6.993 -12.036 1.00 91.75 328 THR A N 1
ATOM 2427 C CA . THR A 1 328 ? 14.642 6.265 -13.194 1.00 91.75 328 THR A CA 1
ATOM 2428 C C . THR A 1 328 ? 15.239 6.782 -14.504 1.00 91.75 328 THR A C 1
ATOM 2430 O O . THR A 1 328 ? 15.682 5.982 -15.329 1.00 91.75 328 THR A O 1
ATOM 2433 N N . VAL A 1 329 ? 15.334 8.106 -14.668 1.00 92.12 329 VAL A N 1
ATOM 2434 C CA . VAL A 1 329 ? 15.939 8.732 -15.855 1.00 92.12 329 VAL A CA 1
ATOM 2435 C C . VAL A 1 329 ? 17.437 8.446 -15.941 1.00 92.12 329 VAL A C 1
ATOM 2437 O O . VAL A 1 329 ? 17.913 8.038 -16.997 1.00 92.12 329 VAL A O 1
ATOM 2440 N N . ILE A 1 330 ? 18.186 8.595 -14.843 1.00 92.81 330 ILE A N 1
ATOM 2441 C CA . ILE A 1 330 ? 19.635 8.330 -14.826 1.00 92.81 330 ILE A CA 1
ATOM 2442 C C . ILE A 1 330 ? 19.918 6.870 -15.194 1.00 92.81 330 ILE A C 1
ATOM 2444 O O . ILE A 1 330 ? 20.775 6.598 -16.033 1.00 92.81 330 ILE A O 1
ATOM 2448 N N . VAL A 1 331 ? 19.175 5.925 -14.610 1.00 92.88 331 VAL A N 1
ATOM 2449 C CA . VAL A 1 331 ? 19.311 4.496 -14.917 1.00 92.88 331 VAL A CA 1
ATOM 2450 C C . VAL A 1 331 ? 18.968 4.217 -16.384 1.00 92.88 331 VAL A C 1
ATOM 2452 O O . VAL A 1 331 ? 19.719 3.505 -17.054 1.00 92.88 331 VAL A O 1
ATOM 2455 N N . ALA A 1 332 ? 17.887 4.806 -16.905 1.00 93.12 332 ALA A N 1
ATOM 2456 C CA . ALA A 1 332 ? 17.498 4.649 -18.305 1.00 93.12 332 ALA A CA 1
ATOM 2457 C C . ALA A 1 332 ? 18.559 5.175 -19.268 1.00 93.12 332 ALA A C 1
ATOM 2459 O O . ALA A 1 332 ? 18.932 4.475 -20.205 1.00 93.12 332 ALA A O 1
ATOM 2460 N N . LEU A 1 333 ? 19.098 6.363 -19.001 1.00 92.62 333 LEU A N 1
ATOM 2461 C CA . LEU A 1 333 ? 20.180 6.955 -19.777 1.00 92.62 333 LEU A CA 1
ATOM 2462 C C . LEU A 1 333 ? 21.419 6.064 -19.780 1.00 92.62 333 LEU A C 1
ATOM 2464 O O . LEU A 1 333 ? 21.979 5.785 -20.837 1.00 92.62 333 LEU A O 1
ATOM 2468 N N . VAL A 1 334 ? 21.861 5.592 -18.612 1.00 93.00 334 VAL A N 1
ATOM 2469 C CA . VAL A 1 334 ? 23.051 4.733 -18.512 1.00 93.00 334 VAL A CA 1
ATOM 2470 C C . VAL A 1 334 ? 22.883 3.464 -19.352 1.00 93.00 334 VAL A C 1
ATOM 2472 O O . VAL A 1 334 ? 23.795 3.099 -20.093 1.00 93.00 334 VAL A O 1
ATOM 2475 N N . PHE A 1 335 ? 21.717 2.814 -19.304 1.00 93.69 335 PHE A N 1
ATOM 2476 C CA . PHE A 1 335 ? 21.463 1.643 -20.144 1.00 93.69 335 PHE A CA 1
ATOM 2477 C C . PHE A 1 335 ? 21.329 1.988 -21.630 1.00 93.69 335 PHE A C 1
ATOM 2479 O O . PHE A 1 335 ? 21.900 1.275 -22.457 1.00 93.69 335 PHE A O 1
ATOM 2486 N N . ALA A 1 336 ? 20.651 3.086 -21.973 1.00 92.25 336 ALA A N 1
ATOM 2487 C CA . ALA A 1 336 ? 20.540 3.575 -23.345 1.00 92.25 336 ALA A CA 1
ATOM 2488 C C . ALA A 1 336 ? 21.920 3.842 -23.960 1.00 92.25 336 ALA A C 1
ATOM 2490 O O . ALA A 1 336 ? 22.187 3.435 -25.087 1.00 92.25 336 ALA A O 1
ATOM 2491 N N . PHE A 1 337 ? 22.834 4.435 -23.191 1.00 91.25 337 PHE A N 1
ATOM 2492 C CA . PHE A 1 337 ? 24.217 4.672 -23.596 1.00 91.25 337 PHE A CA 1
ATOM 2493 C C . PHE A 1 337 ? 24.975 3.388 -23.886 1.00 91.25 337 PHE A C 1
ATOM 2495 O O . PHE A 1 337 ? 25.602 3.249 -24.936 1.00 91.25 337 PHE A O 1
ATOM 2502 N N . ILE A 1 338 ? 24.906 2.433 -22.954 1.00 91.62 338 ILE A N 1
ATOM 2503 C CA . ILE A 1 338 ? 25.578 1.143 -23.103 1.00 91.62 338 ILE A CA 1
ATOM 2504 C C . ILE A 1 338 ? 25.063 0.444 -24.363 1.00 91.62 338 ILE A C 1
ATOM 2506 O O . ILE A 1 338 ? 25.865 -0.041 -25.161 1.00 91.62 338 ILE A O 1
ATOM 2510 N N . LEU A 1 339 ? 23.746 0.431 -24.586 1.00 91.81 339 LEU A N 1
ATOM 2511 C CA . LEU A 1 339 ? 23.140 -0.153 -25.784 1.00 91.81 339 LEU A CA 1
ATOM 2512 C C . LEU A 1 339 ? 23.534 0.597 -27.058 1.00 91.81 339 LEU A C 1
ATOM 2514 O O . LEU A 1 339 ? 23.886 -0.036 -28.052 1.00 91.81 339 LEU A O 1
ATOM 2518 N N . SER A 1 340 ? 23.529 1.926 -27.022 1.00 89.12 340 SER A N 1
ATOM 2519 C CA . SER A 1 340 ? 23.941 2.768 -28.139 1.00 89.12 340 SER A CA 1
ATOM 2520 C C . SER A 1 340 ? 25.388 2.488 -28.550 1.00 89.12 340 SER A C 1
ATOM 2522 O O . SER A 1 340 ? 25.686 2.365 -29.731 1.00 89.12 340 SER A O 1
ATOM 2524 N N . MET A 1 341 ? 26.295 2.280 -27.594 1.00 86.75 341 MET A N 1
ATOM 2525 C CA . MET A 1 341 ? 27.707 2.049 -27.904 1.00 86.75 341 MET A CA 1
ATOM 2526 C C . MET A 1 341 ? 28.037 0.595 -28.279 1.00 86.75 341 MET A C 1
ATOM 2528 O O . MET A 1 341 ? 29.035 0.335 -28.952 1.00 86.75 341 MET A O 1
ATOM 2532 N N . THR A 1 342 ? 27.223 -0.367 -27.840 1.00 88.50 342 THR A N 1
ATOM 2533 C CA . THR A 1 342 ? 27.498 -1.801 -28.030 1.00 88.50 342 THR A CA 1
ATOM 2534 C C . THR A 1 342 ? 26.552 -2.435 -29.044 1.00 88.50 342 THR A C 1
ATOM 2536 O O . THR A 1 342 ? 26.976 -2.860 -30.119 1.00 88.50 342 THR A O 1
ATOM 2539 N N . PHE A 1 343 ? 25.262 -2.479 -28.717 1.00 89.50 343 PHE A N 1
ATOM 2540 C CA . PHE A 1 343 ? 24.230 -3.165 -29.481 1.00 89.50 343 PHE A CA 1
ATOM 2541 C C . PHE A 1 343 ? 24.000 -2.522 -30.851 1.00 89.50 343 PHE A C 1
ATOM 2543 O O . PHE A 1 343 ? 23.952 -3.229 -31.856 1.00 89.50 343 PHE A O 1
ATOM 2550 N N . VAL A 1 344 ? 23.907 -1.193 -30.912 1.00 89.50 344 VAL A N 1
ATOM 2551 C CA . VAL A 1 344 ? 23.556 -0.469 -32.143 1.00 89.50 344 VAL A CA 1
ATOM 2552 C C . VAL A 1 344 ? 24.633 -0.615 -33.240 1.00 89.50 344 VAL A C 1
ATOM 2554 O O . VAL A 1 344 ? 24.291 -1.097 -34.323 1.00 89.50 344 VAL A O 1
ATOM 2557 N N . PRO A 1 345 ? 25.932 -0.319 -32.999 1.00 86.62 345 PRO A N 1
ATOM 2558 C CA . PRO A 1 345 ? 27.005 -0.553 -33.967 1.00 86.62 345 PRO A CA 1
ATOM 2559 C C . PRO A 1 345 ? 27.086 -2.006 -34.439 1.00 86.62 345 PRO A C 1
ATOM 2561 O O . PRO A 1 345 ? 27.213 -2.263 -35.638 1.00 86.62 345 PRO A O 1
ATOM 2564 N N . ALA A 1 346 ? 26.976 -2.962 -33.511 1.00 87.38 346 ALA A N 1
ATOM 2565 C CA . ALA A 1 346 ? 27.028 -4.383 -33.835 1.00 87.38 346 ALA A CA 1
ATOM 2566 C C . ALA A 1 346 ? 25.854 -4.798 -34.737 1.00 87.38 346 ALA A C 1
ATOM 2568 O O . ALA A 1 346 ? 26.054 -5.476 -35.747 1.00 87.38 346 ALA A O 1
ATOM 2569 N N . ALA A 1 347 ? 24.639 -4.342 -34.420 1.00 87.12 347 ALA A N 1
ATOM 2570 C CA . ALA A 1 347 ? 23.446 -4.621 -35.208 1.00 87.12 347 ALA A CA 1
ATOM 2571 C C . ALA A 1 347 ? 23.545 -4.021 -36.619 1.00 87.12 347 ALA A C 1
ATOM 2573 O O . ALA A 1 347 ? 23.308 -4.730 -37.595 1.00 87.12 347 ALA A O 1
ATOM 2574 N N . ILE A 1 348 ? 23.968 -2.760 -36.761 1.00 85.12 348 ILE A N 1
ATOM 2575 C CA . ILE A 1 348 ? 24.125 -2.107 -38.074 1.00 85.12 348 ILE A CA 1
ATOM 2576 C C . ILE A 1 348 ? 25.168 -2.839 -38.927 1.00 85.12 348 ILE A C 1
ATOM 2578 O O . ILE A 1 348 ? 24.923 -3.140 -40.101 1.00 85.12 348 ILE A O 1
ATOM 2582 N N . ALA A 1 349 ? 26.323 -3.171 -38.347 1.00 81.06 349 ALA A N 1
ATOM 2583 C CA . ALA A 1 349 ? 27.405 -3.831 -39.071 1.00 81.06 349 ALA A CA 1
ATOM 2584 C C . ALA A 1 349 ? 27.039 -5.247 -39.550 1.00 81.06 349 ALA A C 1
ATOM 2586 O O . ALA A 1 349 ? 27.539 -5.691 -40.583 1.00 81.06 349 ALA A O 1
ATOM 2587 N N . ILE A 1 350 ? 26.128 -5.941 -38.863 1.00 81.62 350 ILE A N 1
ATOM 2588 C CA . ILE A 1 350 ? 25.658 -7.272 -39.266 1.00 81.62 350 ILE A CA 1
ATOM 2589 C C . ILE A 1 350 ? 24.481 -7.163 -40.251 1.00 81.62 350 ILE A C 1
ATOM 2591 O O . ILE A 1 350 ? 24.528 -7.743 -41.336 1.00 81.62 350 ILE A O 1
ATOM 2595 N N . TRP A 1 351 ? 23.447 -6.378 -39.935 1.00 79.44 351 TRP A N 1
ATOM 2596 C CA . TRP A 1 351 ? 22.173 -6.372 -40.674 1.00 79.44 351 TRP A CA 1
ATOM 2597 C C . TRP A 1 351 ? 22.124 -5.477 -41.920 1.00 79.44 351 TRP A C 1
ATOM 2599 O O . TRP A 1 351 ? 21.306 -5.715 -42.819 1.00 79.44 351 TRP A O 1
ATOM 2609 N N . LEU A 1 352 ? 22.978 -4.458 -42.018 1.00 71.50 352 LEU A N 1
ATOM 2610 C CA . LEU A 1 352 ? 22.901 -3.474 -43.103 1.00 71.50 352 LEU A CA 1
ATOM 2611 C C . LEU A 1 352 ? 23.718 -3.853 -44.353 1.00 71.50 352 LEU A C 1
ATOM 2613 O O . LEU A 1 352 ? 24.7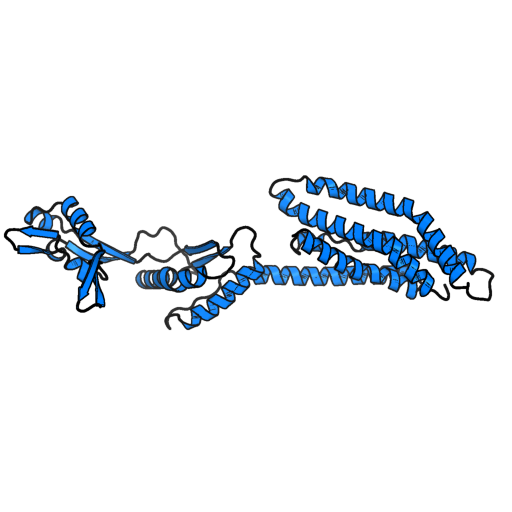21 -3.228 -44.679 1.00 71.50 352 LEU A O 1
ATOM 2617 N N . SER A 1 353 ? 23.313 -4.911 -45.056 1.00 59.44 353 SER A N 1
ATOM 2618 C CA . SER A 1 353 ? 24.048 -5.464 -46.211 1.00 59.44 353 SER A CA 1
ATOM 2619 C C . SER A 1 353 ? 24.134 -4.527 -47.426 1.00 59.44 353 SER A C 1
ATOM 2621 O O . SER A 1 353 ? 25.027 -4.698 -48.253 1.00 59.44 353 SER A O 1
ATOM 2623 N N . ARG A 1 354 ? 23.201 -3.577 -47.554 1.00 54.91 354 ARG A N 1
ATOM 2624 C CA . ARG A 1 354 ? 23.158 -2.530 -48.586 1.00 54.91 354 ARG A CA 1
ATOM 2625 C C . ARG A 1 354 ? 22.586 -1.256 -47.932 1.00 54.91 354 ARG A C 1
ATOM 2627 O O . ARG A 1 354 ? 21.552 -1.401 -47.269 1.00 54.91 354 ARG A O 1
ATOM 2634 N N . PRO A 1 355 ? 23.281 -0.103 -48.006 1.00 52.56 355 PRO A N 1
ATOM 2635 C CA . PRO A 1 355 ? 22.827 1.150 -47.400 1.00 52.56 355 PRO A CA 1
ATOM 2636 C C . PRO A 1 355 ? 21.538 1.678 -48.034 1.00 52.56 355 PRO A C 1
ATOM 2638 O O . PRO A 1 355 ? 21.301 1.374 -49.227 1.00 52.56 355 PRO A O 1
#

Radius of gyration: 37.33 Å; Cα contacts (8 Å, |Δi|>4): 447; chains: 1; bounding box: 68×58×117 Å

Nearest PDB structures (foldseek):
  3t53-assembly1_A  TM=9.414E-01  e=3.416E-22  Escherichia coli K-12
  4dop-assembly1_A  TM=9.377E-01  e=1.923E-21  Escherichia coli K-12
  4dnt-assembly1_A  TM=9.377E-01  e=5.775E-21  Escherichia coli K-12
  3t56-assembly1_A  TM=9.358E-01  e=2.637E-20  Escherichia coli K-12
  5t0o-assembly1_B  TM=8.444E-01  e=6.816E-15  Campylobacter jejuni

Secondary structure (DSSP, 8-state):
-HHHHHHHHHHIIIIIHHHHHTSTTEEEEEEESS--EEEEEEE-HHHHHHTT--HHHHHHHHHHTS-EEEEEEEEETTEEEEEEEE----SHHHHHT-EEEEETTEEEEHHHHEEEEEEE---S---EETTEE--EEEEEEPTTS-HHHHHHHHHHHHHHHHHHS-TT-----S--HHHHHHHHHHHHHHHHHHHHHHHHHHHHHHH--HHHHHHHHHHHHHHHHHHHHHHHHHT----HHHHHT--HHHHHHHHHHHHHHHHHHHHHHHTT-SSPPPHHHHHHHHHHHHHHHHHHHHHHHHHHHHHHGGGGG--HHHHHHHHHHHHHHHHHHHHHHHHHHHHHHHHHHHH-S--

Solvent-accessible surface area (backbone atoms only — not comparable to full-atom values): 19863 Å² total; per-residue (Å²): 108,68,67,58,33,22,50,51,28,46,44,41,64,71,53,48,37,62,65,52,55,74,42,75,56,49,69,43,62,48,78,41,24,36,26,54,79,35,80,40,76,48,71,37,67,66,49,20,55,78,66,72,51,52,74,64,51,49,52,53,28,54,61,66,60,53,42,69,49,80,69,54,66,50,75,56,97,88,42,73,45,76,40,73,48,82,37,62,67,86,50,55,69,57,51,26,61,36,62,50,49,72,54,99,87,44,74,40,35,35,57,73,33,25,50,57,40,82,43,62,46,86,70,91,50,80,36,65,58,97,91,38,83,40,62,46,75,46,79,37,66,34,91,90,56,58,63,51,62,34,45,48,54,50,54,52,51,48,58,58,52,57,72,74,43,60,96,89,58,84,88,75,89,90,77,64,66,38,59,59,53,52,52,50,51,52,52,50,53,49,52,52,51,53,50,51,48,52,52,41,54,50,39,46,68,72,62,72,42,68,67,62,25,50,57,44,47,52,48,54,61,54,24,52,53,54,27,52,56,48,31,60,76,71,72,45,71,90,42,72,56,27,59,67,53,62,54,64,64,73,45,38,46,58,31,46,59,44,50,52,48,33,49,51,52,51,43,62,71,44,61,93,50,95,66,69,76,54,62,67,60,36,41,54,51,27,52,51,42,44,59,66,45,45,60,62,47,51,54,56,50,50,53,54,44,58,68,38,52,63,41,65,70,44,66,71,72,60,15,73,57,40,28,50,20,35,52,44,42,48,47,28,44,56,47,24,50,55,40,28,73,48,53,49,46,54,48,49,38,67,70,57,73,68,128

Mean predicted aligned error: 9.44 Å

pLDDT: mean 88.79, std 6.03, range [52.56, 96.31]